Protein AF-A0A6I2R854-F1 (afdb_monomer_lite)

Radius of gyration: 33.09 Å; chains: 1; bounding box: 77×106×65 Å

Foldseek 3Di:
DDDDDDFDWDDDPNDIDSHLVSVCVVLVFDSVQSVVVVVVVDDPVRSCVVGVPPPDDPPDDDDDPDDQQDWDDEPNDIASHLQRVCVVVQHDSVQLVVQCVVVVDDSHVSSVVRVVVDDHDDDDPPPPCADWDAAPNDIDSHLVRLCVVLVHDPVQLVVCCVVVVDDSNVSSVVRSVVPDDADDDDDPVLPFDKDFDPDQQPWLVLVNVLVVVCVVVVWDWTWIARPPPRFIWICTLVFKIWGQDPSNQWIKIKGWADLQQDDDPVVQVVVCVVDVQKHWDQDPSVNTIMIMGIDHFHSPPTDNVVVVVSVVVSVVVVLVVCCVGPVPVNVPSDPPPDPPDPPPDDDDDDDDDDDDDDDDDDDDDDD

pLDDT: mean 75.8, std 19.7, range [25.95, 96.06]

Sequence (367 aa):
MAMEAQGYQVEYEGRMYSSLREFAEELNLNYPKVTAYFRKGKSLEEIIEKCQFSTASKTPGPPREGPKRKFVEFNGVQYSSIYAAAEALGISPARVYSVRESQQCSAEAAIEYVLENSTPAGGSDTPSAAKPCVIEGISYPSREAALAAFRLKRITVYSRMKRENIPFEEAVLRGRDSALYRKPAASKLPRLVLIPMEEELKKPEVLADLYRSLSYYNRRVEILMDELSGTPVLFVDGLSYICYNEDARGIEMSTAFDEKAKMSPAAINLFNENNIAVKLFFSRTRGRLMLTAFQSAKSDNQRIEPLLNAWFCYSTIRDERMRKFNPEQVLSVPEKKLPGLPVQGDSAGSKIQVLPAASITEKTEGV

Organism: Flavonifractor plautii (NCBI:txid292800)

Structure (mmCIF, N/CA/C/O backbone):
data_AF-A0A6I2R854-F1
#
_entry.id   AF-A0A6I2R854-F1
#
loop_
_atom_site.group_PDB
_atom_site.id
_atom_site.type_symbol
_atom_site.label_atom_id
_atom_site.label_alt_id
_atom_site.label_comp_id
_atom_site.label_asym_id
_atom_site.label_entity_id
_atom_site.label_seq_id
_atom_site.pdbx_PDB_ins_code
_atom_site.Cartn_x
_atom_site.Cartn_y
_atom_site.Cartn_z
_atom_site.occupancy
_atom_site.B_iso_or_equiv
_atom_site.auth_seq_id
_atom_site.auth_comp_id
_atom_site.auth_asym_id
_atom_site.auth_atom_id
_atom_site.pdbx_PDB_model_num
ATOM 1 N N . MET A 1 1 ? 39.044 -29.257 -18.658 1.00 32.03 1 MET A N 1
ATOM 2 C CA . MET A 1 1 ? 38.079 -30.357 -18.462 1.00 32.03 1 MET A CA 1
ATOM 3 C C . MET A 1 1 ? 36.821 -29.768 -17.854 1.00 32.03 1 MET A C 1
ATOM 5 O O . MET A 1 1 ? 36.916 -29.137 -16.810 1.00 32.03 1 MET A O 1
ATOM 9 N N . ALA A 1 2 ? 35.692 -29.873 -18.550 1.00 34.59 2 ALA A N 1
ATOM 10 C CA . ALA A 1 2 ? 34.395 -29.444 -18.043 1.00 34.59 2 ALA A CA 1
ATOM 11 C C . ALA A 1 2 ? 33.865 -30.534 -17.102 1.00 34.59 2 ALA A C 1
ATOM 13 O O . ALA A 1 2 ? 33.727 -31.675 -17.529 1.00 34.59 2 ALA A O 1
ATOM 14 N N . MET A 1 3 ? 33.637 -30.208 -15.828 1.00 33.78 3 MET A N 1
ATOM 15 C CA . MET A 1 3 ? 32.954 -31.115 -14.905 1.00 33.78 3 MET A CA 1
ATOM 16 C C . MET A 1 3 ? 31.447 -30.913 -15.044 1.00 33.78 3 MET A C 1
ATOM 18 O O . MET A 1 3 ? 30.939 -29.804 -14.863 1.00 33.78 3 MET A O 1
ATOM 22 N N . GLU A 1 4 ? 30.775 -31.995 -15.422 1.00 33.31 4 GLU A N 1
ATOM 23 C CA . GLU A 1 4 ? 29.331 -32.122 -15.575 1.00 33.31 4 GLU A CA 1
ATOM 24 C C . GLU A 1 4 ? 28.581 -31.811 -14.273 1.00 33.31 4 GLU A C 1
ATOM 26 O O . GLU A 1 4 ? 29.086 -31.971 -13.161 1.00 33.31 4 GLU A O 1
ATOM 31 N N . ALA A 1 5 ? 27.340 -31.354 -14.431 1.00 36.66 5 ALA A N 1
ATOM 32 C CA . ALA A 1 5 ? 26.412 -31.065 -13.352 1.00 36.66 5 ALA A CA 1
ATOM 33 C C . ALA A 1 5 ? 25.927 -32.362 -12.680 1.00 36.66 5 ALA A C 1
ATOM 35 O O . ALA A 1 5 ? 24.823 -32.831 -12.940 1.00 36.66 5 ALA A O 1
ATOM 36 N N . GLN A 1 6 ? 26.742 -32.947 -11.803 1.00 47.31 6 GLN A N 1
ATOM 37 C CA . GLN A 1 6 ? 26.277 -33.982 -10.883 1.00 47.31 6 GLN A CA 1
ATOM 38 C C . GLN A 1 6 ? 25.414 -33.345 -9.787 1.00 47.31 6 GLN A C 1
ATOM 40 O O . GLN A 1 6 ? 25.853 -32.456 -9.055 1.00 47.31 6 GLN A O 1
ATOM 45 N N . GLY A 1 7 ? 24.156 -33.784 -9.703 1.00 58.75 7 GLY A N 1
ATOM 46 C CA . GLY A 1 7 ? 23.269 -33.471 -8.589 1.00 58.75 7 GLY A CA 1
ATOM 47 C C . GLY A 1 7 ? 23.851 -34.046 -7.301 1.00 58.75 7 GLY A C 1
ATOM 48 O O . GLY A 1 7 ? 24.034 -35.253 -7.183 1.00 58.75 7 GLY A O 1
ATOM 49 N N . TYR A 1 8 ? 24.194 -33.178 -6.354 1.00 70.50 8 TYR A N 1
ATOM 50 C CA . TYR A 1 8 ? 24.717 -33.584 -5.052 1.00 70.50 8 TYR A CA 1
ATOM 51 C C . TYR A 1 8 ? 23.584 -34.151 -4.193 1.00 70.50 8 TYR A C 1
ATOM 53 O O . TYR A 1 8 ? 22.740 -33.378 -3.738 1.00 70.50 8 TYR A O 1
ATOM 61 N N . GLN A 1 9 ? 23.573 -35.466 -3.969 1.00 83.19 9 GLN A N 1
ATOM 62 C CA . GLN A 1 9 ? 22.716 -36.084 -2.956 1.00 83.19 9 GLN A CA 1
ATOM 63 C C . GLN A 1 9 ? 23.252 -35.760 -1.559 1.00 83.19 9 GLN A C 1
ATOM 65 O O . GLN A 1 9 ? 24.467 -35.766 -1.349 1.00 83.19 9 GLN A O 1
ATOM 70 N N . VAL A 1 10 ? 22.360 -35.454 -0.619 1.00 83.19 10 VAL A N 1
ATOM 71 C CA . VAL A 1 10 ? 22.723 -35.102 0.762 1.00 83.19 10 VAL A CA 1
ATOM 72 C C . VAL A 1 10 ? 21.779 -35.773 1.752 1.00 83.19 10 VAL A C 1
ATOM 74 O O . VAL A 1 10 ? 20.589 -35.886 1.478 1.00 83.19 10 VAL A O 1
ATOM 77 N N . GLU A 1 11 ? 22.296 -36.212 2.897 1.00 87.81 11 GLU A N 1
ATOM 78 C CA . GLU A 1 11 ? 21.501 -36.781 3.991 1.00 87.81 11 GLU A CA 1
ATOM 79 C C . GLU A 1 11 ? 21.441 -35.790 5.151 1.00 87.81 11 GLU A C 1
ATOM 81 O O . GLU A 1 11 ? 22.482 -35.317 5.604 1.00 87.81 11 GLU A O 1
ATOM 86 N N . TYR A 1 12 ? 20.243 -35.477 5.641 1.00 84.75 12 TYR A N 1
ATOM 87 C CA . TYR A 1 12 ? 20.061 -34.629 6.818 1.00 84.75 12 TYR A CA 1
ATOM 88 C C . TYR A 1 12 ? 18.888 -35.136 7.663 1.00 84.75 12 TYR A C 1
ATOM 90 O O . TYR A 1 12 ? 17.816 -35.416 7.129 1.00 84.75 12 TYR A O 1
ATOM 98 N N . GLU A 1 13 ? 19.113 -35.293 8.973 1.00 82.12 13 GLU A N 1
ATOM 99 C CA . GLU A 1 13 ? 18.150 -35.853 9.943 1.00 82.12 13 GLU A CA 1
ATOM 100 C C . GLU A 1 13 ? 17.542 -37.209 9.521 1.00 82.12 13 GLU A C 1
ATOM 102 O O . GLU A 1 13 ? 16.352 -37.468 9.695 1.00 82.12 13 GLU A O 1
ATOM 107 N N . GLY A 1 14 ? 18.361 -38.088 8.932 1.00 80.44 14 GLY A N 1
ATOM 108 C CA . GLY A 1 14 ? 17.930 -39.415 8.473 1.00 80.44 14 GLY A CA 1
ATOM 109 C C . GLY A 1 14 ? 17.037 -39.395 7.227 1.00 80.44 14 GLY A C 1
ATOM 110 O O . GLY A 1 14 ? 16.456 -40.420 6.868 1.00 80.44 14 GLY A O 1
ATOM 111 N N . ARG A 1 15 ? 16.905 -38.241 6.558 1.00 84.81 15 ARG A N 1
ATOM 112 C CA . ARG A 1 15 ? 16.259 -38.110 5.248 1.00 84.81 15 ARG A CA 1
ATOM 113 C C . ARG A 1 15 ? 17.300 -37.892 4.159 1.00 84.81 15 ARG A C 1
ATOM 115 O O . ARG A 1 15 ? 18.164 -37.025 4.273 1.00 84.81 15 ARG A O 1
ATOM 122 N N . MET A 1 16 ? 17.165 -38.654 3.078 1.00 88.50 16 MET A N 1
ATOM 123 C CA . MET A 1 16 ? 17.972 -38.513 1.869 1.00 88.50 16 MET A CA 1
ATOM 124 C C . MET A 1 16 ? 17.312 -37.526 0.908 1.00 88.50 16 MET A C 1
ATOM 126 O O . MET A 1 16 ? 16.176 -37.737 0.492 1.00 88.50 16 MET A O 1
ATOM 130 N N . TYR A 1 17 ? 18.046 -36.491 0.512 1.00 87.81 17 TYR A N 1
ATOM 131 C CA . TYR A 1 17 ? 17.655 -35.534 -0.517 1.00 87.81 17 TYR A CA 1
ATOM 132 C C . TYR A 1 17 ? 18.399 -35.859 -1.811 1.00 87.81 17 TYR A C 1
ATOM 134 O O . TYR A 1 17 ? 19.626 -35.994 -1.834 1.00 87.81 17 TYR A O 1
ATOM 142 N N . SER A 1 18 ? 17.658 -35.952 -2.911 1.00 84.06 18 SER A N 1
ATOM 143 C CA . SER A 1 18 ? 18.177 -36.255 -4.247 1.00 84.06 18 SER A CA 1
ATOM 144 C C . SER A 1 18 ? 19.056 -35.134 -4.812 1.00 84.06 18 SER A C 1
ATOM 146 O O . SER A 1 18 ? 19.859 -35.367 -5.718 1.00 84.06 18 SER A O 1
ATOM 148 N N . SER A 1 19 ? 18.926 -33.913 -4.281 1.00 88.12 19 SER A N 1
ATOM 149 C CA . SER A 1 19 ? 19.760 -32.771 -4.648 1.00 88.12 19 SER A CA 1
ATOM 150 C C . SER A 1 19 ? 19.854 -31.722 -3.533 1.00 88.12 19 SER A C 1
ATOM 152 O O . SER A 1 19 ? 18.935 -31.553 -2.734 1.00 88.12 19 SER A O 1
ATOM 154 N N . LEU A 1 20 ? 20.907 -30.897 -3.562 1.00 86.19 20 LEU A N 1
ATOM 155 C CA . LEU A 1 20 ? 20.988 -29.665 -2.755 1.00 86.19 20 LEU A CA 1
ATOM 156 C C . LEU A 1 20 ? 19.821 -28.699 -2.988 1.00 86.19 20 LEU A C 1
ATOM 158 O O . LEU A 1 20 ? 19.557 -27.843 -2.145 1.00 86.19 20 LEU A O 1
ATOM 162 N N . ARG A 1 21 ? 19.169 -28.785 -4.152 1.00 84.75 21 ARG A N 1
ATOM 163 C CA . ARG A 1 21 ? 18.008 -27.958 -4.469 1.00 84.75 21 ARG A CA 1
ATOM 164 C C . ARG A 1 21 ? 16.787 -28.421 -3.689 1.00 84.75 21 ARG A C 1
ATOM 166 O O . ARG A 1 21 ? 16.159 -27.589 -3.053 1.00 84.75 21 ARG A O 1
ATOM 173 N N . GLU A 1 22 ? 16.523 -29.722 -3.690 1.00 86.44 22 GLU A N 1
ATOM 174 C CA . GLU A 1 22 ? 15.455 -30.332 -2.892 1.00 86.44 22 GLU A CA 1
ATOM 175 C C . GLU A 1 22 ? 15.673 -30.068 -1.397 1.00 86.44 22 GLU A C 1
ATOM 177 O O . GLU A 1 22 ? 14.773 -29.589 -0.718 1.00 86.44 22 GLU A O 1
ATOM 182 N N . PHE A 1 23 ? 16.906 -30.246 -0.913 1.00 87.75 23 PHE A N 1
ATOM 183 C CA . PHE A 1 23 ? 17.296 -29.901 0.457 1.00 87.75 23 PHE A CA 1
ATOM 184 C C . PHE A 1 23 ? 17.028 -28.424 0.804 1.00 87.75 23 PHE A C 1
ATOM 186 O O . PHE A 1 23 ? 16.521 -28.111 1.880 1.00 87.75 23 PHE A O 1
ATOM 193 N N . ALA A 1 24 ? 17.355 -27.494 -0.103 1.00 84.75 24 ALA A N 1
ATOM 194 C CA . ALA A 1 24 ? 17.118 -26.070 0.118 1.00 84.75 24 ALA A CA 1
ATOM 195 C C . ALA A 1 24 ? 15.629 -25.693 0.052 1.00 84.75 24 ALA A C 1
ATOM 197 O O . ALA A 1 24 ? 15.211 -24.797 0.778 1.00 84.75 24 ALA A O 1
ATOM 198 N N . GLU A 1 25 ? 14.845 -26.338 -0.813 1.00 81.50 25 GLU A N 1
ATOM 199 C CA . GLU A 1 25 ? 13.407 -26.089 -0.956 1.00 81.50 25 GLU A CA 1
ATOM 200 C C . GLU A 1 25 ? 12.629 -26.614 0.264 1.00 81.50 25 GLU A C 1
ATOM 202 O O . GLU A 1 25 ? 11.846 -25.855 0.834 1.00 81.50 25 GLU A O 1
ATOM 207 N N . GLU A 1 26 ? 12.916 -27.834 0.734 1.00 84.75 26 GLU A N 1
ATOM 208 C CA . GLU A 1 26 ? 12.253 -28.439 1.904 1.00 84.75 26 GLU A CA 1
ATOM 209 C C . GLU A 1 26 ? 12.510 -27.636 3.192 1.00 84.75 26 GLU A C 1
ATOM 211 O O . GLU A 1 26 ? 11.597 -27.376 3.975 1.00 84.75 26 GLU A O 1
ATOM 216 N N . LEU A 1 27 ? 13.751 -27.179 3.396 1.00 81.06 27 LEU A N 1
ATOM 217 C CA . LEU A 1 27 ? 14.143 -26.397 4.576 1.00 81.06 27 LEU A CA 1
ATOM 218 C C . LEU A 1 27 ? 13.949 -24.879 4.397 1.00 81.06 27 LEU A C 1
ATOM 220 O O . LEU A 1 27 ? 14.345 -24.096 5.264 1.00 81.06 27 LEU A O 1
ATOM 224 N N . ASN A 1 28 ? 13.353 -24.449 3.279 1.00 78.25 28 ASN A N 1
ATOM 225 C CA . ASN A 1 28 ? 13.093 -23.048 2.929 1.00 78.25 28 ASN A CA 1
ATOM 226 C C . ASN A 1 28 ? 14.341 -22.136 3.021 1.00 78.25 28 ASN A C 1
ATOM 228 O O . ASN A 1 28 ? 14.311 -21.019 3.547 1.00 78.25 28 ASN A O 1
ATOM 232 N N . LEU A 1 29 ? 15.470 -22.626 2.509 1.00 82.50 29 LEU A N 1
ATOM 233 C CA . LEU A 1 29 ? 16.776 -21.971 2.522 1.00 82.50 29 LEU A CA 1
ATOM 234 C C . LEU A 1 29 ? 17.085 -21.286 1.181 1.00 82.50 29 LEU A C 1
ATOM 236 O O . LEU A 1 29 ? 16.625 -21.670 0.107 1.00 82.50 29 LEU A O 1
ATOM 240 N N . ASN A 1 30 ? 17.964 -20.281 1.204 1.00 81.88 30 ASN A N 1
ATOM 241 C CA . ASN A 1 30 ? 18.441 -19.624 -0.016 1.00 81.88 30 ASN A CA 1
ATOM 242 C C . ASN A 1 30 ? 19.382 -20.550 -0.822 1.00 81.88 30 ASN A C 1
ATOM 244 O O . ASN A 1 30 ? 20.579 -20.624 -0.534 1.00 81.88 30 ASN A O 1
ATOM 248 N N . TYR A 1 31 ? 18.857 -21.211 -1.860 1.00 83.81 31 TYR A N 1
ATOM 249 C CA . TYR A 1 31 ? 19.590 -22.184 -2.690 1.00 83.81 31 TYR A CA 1
ATOM 250 C C . TYR A 1 31 ? 20.967 -21.702 -3.216 1.00 83.81 31 TYR A C 1
ATOM 252 O O . TYR A 1 31 ? 21.950 -22.444 -3.090 1.00 83.81 31 TYR A O 1
ATOM 260 N N . PRO A 1 32 ? 21.123 -20.463 -3.739 1.00 83.19 32 PRO A N 1
ATOM 261 C CA . PRO A 1 32 ? 22.439 -19.933 -4.106 1.00 83.19 32 PRO A CA 1
ATOM 262 C C . PRO A 1 32 ? 23.464 -19.919 -2.961 1.00 83.19 32 PRO A C 1
ATOM 264 O O . PRO A 1 32 ? 24.631 -20.256 -3.182 1.00 83.19 32 PRO A O 1
ATOM 267 N N . LYS A 1 33 ? 23.056 -19.547 -1.738 1.00 83.00 33 LYS A N 1
ATOM 268 C CA . LYS A 1 33 ? 23.943 -19.570 -0.562 1.00 83.00 33 LYS A CA 1
ATOM 269 C C . LYS A 1 33 ? 24.260 -20.997 -0.122 1.00 83.00 33 LYS A C 1
ATOM 271 O O . LYS A 1 33 ? 25.430 -21.277 0.131 1.00 83.00 33 LYS A O 1
ATOM 276 N N . VAL A 1 34 ? 23.262 -21.883 -0.095 1.00 85.62 34 VAL A N 1
ATOM 277 C CA . VAL A 1 34 ? 23.435 -23.315 0.212 1.00 85.62 34 VAL A CA 1
ATOM 278 C C . VAL A 1 34 ? 24.511 -23.916 -0.692 1.00 85.62 34 VAL A C 1
ATOM 280 O O . VAL A 1 34 ? 25.510 -24.438 -0.205 1.00 85.62 34 VAL A O 1
ATOM 283 N N . THR A 1 35 ? 24.392 -23.713 -2.006 1.00 87.19 35 THR A N 1
ATOM 284 C CA . THR A 1 35 ? 25.371 -24.202 -2.991 1.00 87.19 35 THR A CA 1
ATOM 285 C C . THR A 1 35 ? 26.771 -23.625 -2.750 1.00 87.19 35 THR A C 1
ATOM 287 O O . THR A 1 35 ? 27.773 -24.331 -2.857 1.00 87.19 35 THR A O 1
ATOM 290 N N . ALA A 1 36 ? 26.870 -22.332 -2.423 1.00 84.50 36 ALA A N 1
ATOM 291 C CA . ALA A 1 36 ? 28.150 -21.667 -2.198 1.00 84.50 36 ALA A CA 1
ATOM 292 C C . ALA A 1 36 ? 28.865 -22.148 -0.925 1.00 84.50 36 ALA A C 1
ATOM 294 O O . ALA A 1 36 ? 30.088 -22.271 -0.936 1.00 84.50 36 ALA A O 1
ATOM 295 N N . TYR A 1 37 ? 28.133 -22.397 0.164 1.00 86.06 37 TYR A N 1
ATOM 296 C CA . TYR A 1 37 ? 28.709 -22.928 1.401 1.00 86.06 37 TYR A CA 1
ATOM 297 C C . TYR A 1 37 ? 29.020 -24.420 1.294 1.00 86.06 37 TYR A C 1
ATOM 299 O O . TYR A 1 37 ? 30.087 -24.837 1.737 1.00 86.06 37 TYR A O 1
ATOM 307 N N . PHE A 1 38 ? 28.170 -25.190 0.616 1.00 87.38 38 PHE A N 1
ATOM 308 C CA . PHE A 1 38 ? 28.429 -26.599 0.337 1.00 87.38 38 PHE A CA 1
ATOM 309 C C . PHE A 1 38 ? 29.714 -26.788 -0.482 1.00 87.38 38 PHE A C 1
ATOM 311 O O . PHE A 1 38 ? 30.593 -27.552 -0.100 1.00 87.38 38 PHE A O 1
ATOM 318 N N . ARG A 1 39 ? 29.919 -25.981 -1.536 1.00 85.44 39 ARG A N 1
ATOM 319 C CA . ARG A 1 39 ? 31.179 -25.963 -2.313 1.00 85.44 39 ARG A CA 1
ATOM 320 C C . ARG A 1 39 ? 32.414 -25.559 -1.501 1.00 85.44 39 ARG A C 1
ATOM 322 O O . ARG A 1 39 ? 33.530 -25.814 -1.936 1.00 85.44 39 ARG A O 1
ATOM 329 N N . LYS A 1 40 ? 32.229 -24.908 -0.352 1.00 86.38 40 LYS A N 1
ATOM 330 C CA . LYS A 1 40 ? 33.303 -24.556 0.591 1.00 86.38 40 LYS A CA 1
ATOM 331 C C . LYS A 1 40 ? 33.533 -25.636 1.655 1.00 86.38 40 LYS A C 1
ATOM 333 O O . LYS A 1 40 ? 34.272 -25.379 2.599 1.00 86.38 40 LYS A O 1
ATOM 338 N N . GLY A 1 41 ? 32.895 -26.802 1.524 1.00 85.12 41 GLY A N 1
ATOM 339 C CA . GLY A 1 41 ? 33.043 -27.927 2.446 1.00 85.12 41 GLY A CA 1
ATOM 340 C C . GLY A 1 41 ? 32.395 -27.701 3.811 1.00 85.12 41 GLY A C 1
ATOM 341 O O . GLY A 1 41 ? 32.859 -28.257 4.799 1.00 85.12 41 GLY A O 1
ATOM 342 N N . LYS A 1 42 ? 31.372 -26.841 3.895 1.00 88.38 42 LYS A N 1
ATOM 343 C CA . LYS A 1 42 ? 30.621 -26.622 5.138 1.00 88.38 42 LYS A CA 1
ATOM 344 C C . LYS A 1 42 ? 29.651 -27.767 5.411 1.00 88.38 42 LYS A C 1
ATOM 346 O O . LYS A 1 42 ? 29.092 -28.313 4.461 1.00 88.38 42 LYS A O 1
ATOM 351 N N . SER A 1 43 ? 29.451 -28.100 6.690 1.00 88.44 43 SER A N 1
ATOM 352 C CA . SER A 1 43 ? 28.469 -29.120 7.082 1.00 88.44 43 SER A CA 1
ATOM 353 C C . SER A 1 43 ? 27.043 -28.637 6.806 1.00 88.44 43 SER A C 1
ATOM 355 O O . SER A 1 43 ? 26.801 -27.431 6.678 1.00 88.44 43 SER A O 1
ATOM 357 N N . LEU A 1 44 ? 26.091 -29.565 6.702 1.00 87.81 44 LEU A N 1
ATOM 358 C CA . LEU A 1 44 ? 24.693 -29.219 6.434 1.00 87.81 44 LEU A CA 1
ATOM 359 C C . LEU A 1 44 ? 24.087 -28.418 7.594 1.00 87.81 44 LEU A C 1
ATOM 361 O O . LEU A 1 44 ? 23.374 -27.451 7.346 1.00 87.81 44 LEU A O 1
ATOM 365 N N . GLU A 1 45 ? 24.467 -28.720 8.834 1.00 88.06 45 GLU A N 1
ATOM 366 C CA . GLU A 1 45 ? 24.068 -27.988 10.042 1.00 88.06 45 GLU A CA 1
ATOM 367 C C . GLU A 1 45 ? 24.574 -26.539 9.999 1.00 88.06 45 GLU A C 1
ATOM 369 O O . GLU A 1 45 ? 23.797 -25.602 10.187 1.00 88.06 45 GLU A O 1
ATOM 374 N N . GLU A 1 46 ? 25.858 -26.334 9.666 1.00 83.31 46 GLU A N 1
ATOM 375 C CA . GLU A 1 46 ? 26.430 -24.988 9.505 1.00 83.31 46 GLU A CA 1
ATOM 376 C C . GLU A 1 46 ? 25.761 -24.215 8.354 1.00 83.31 46 GLU A C 1
ATOM 378 O O . GLU A 1 46 ? 25.673 -22.982 8.388 1.00 83.31 46 GLU A O 1
ATOM 383 N N . ILE A 1 47 ? 25.343 -24.913 7.294 1.00 86.81 47 ILE A N 1
ATOM 384 C CA . ILE A 1 47 ? 24.645 -24.314 6.153 1.00 86.81 47 ILE A CA 1
ATOM 385 C C . ILE A 1 47 ? 23.245 -23.869 6.568 1.00 86.81 47 ILE A C 1
ATOM 387 O O . ILE A 1 47 ? 22.858 -22.749 6.226 1.00 86.81 47 ILE A O 1
ATOM 391 N N . ILE A 1 48 ? 22.515 -24.704 7.308 1.00 85.62 48 ILE A N 1
ATOM 392 C CA . ILE A 1 48 ? 21.177 -24.400 7.817 1.00 85.62 48 ILE A CA 1
ATOM 393 C C . ILE A 1 48 ? 21.245 -23.188 8.735 1.00 85.62 48 ILE A C 1
ATOM 395 O O . ILE A 1 48 ? 20.585 -22.199 8.440 1.00 85.62 48 ILE A O 1
ATOM 399 N N . GLU A 1 49 ? 22.123 -23.183 9.739 1.00 82.00 49 GLU A N 1
ATOM 400 C CA . GLU A 1 49 ? 22.285 -22.052 10.665 1.00 82.00 49 GLU A CA 1
ATOM 401 C C . GLU A 1 49 ? 22.514 -20.724 9.914 1.00 82.00 4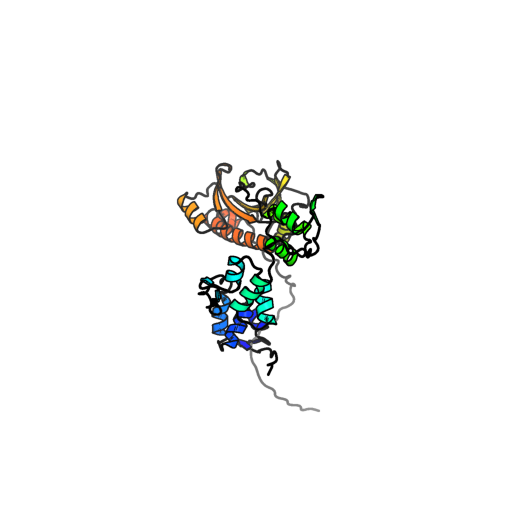9 GLU A C 1
ATOM 403 O O . GLU A 1 49 ? 21.872 -19.703 10.177 1.00 82.00 49 GLU A O 1
ATOM 408 N N . LYS A 1 50 ? 23.392 -20.736 8.902 1.00 78.00 50 LYS A N 1
ATOM 409 C CA . LYS A 1 50 ? 23.754 -19.532 8.133 1.00 78.00 50 LYS A CA 1
ATOM 410 C C . LYS A 1 50 ? 22.706 -19.127 7.095 1.00 78.00 50 LYS A C 1
ATOM 412 O O . LYS A 1 50 ? 22.693 -17.970 6.655 1.00 78.00 50 LYS A O 1
ATOM 417 N N . CYS A 1 51 ? 21.842 -20.049 6.674 1.00 78.88 51 CYS A N 1
ATOM 418 C CA . CYS A 1 51 ? 20.845 -19.813 5.629 1.00 78.88 51 CYS A CA 1
ATOM 419 C C . CYS A 1 51 ? 19.416 -19.628 6.171 1.00 78.88 51 CYS A C 1
ATOM 421 O O . CYS A 1 51 ? 18.642 -18.932 5.514 1.00 78.88 51 CYS A O 1
ATOM 423 N N . GLN A 1 52 ? 19.101 -20.144 7.365 1.00 66.94 52 GLN A N 1
ATOM 424 C CA . GLN A 1 52 ? 17.784 -20.145 8.026 1.00 66.94 52 GLN A CA 1
ATOM 425 C C . GLN A 1 52 ? 17.235 -18.736 8.287 1.00 66.94 52 GLN A C 1
ATOM 427 O O . GLN A 1 52 ? 16.033 -18.506 8.196 1.00 66.94 52 GLN A O 1
ATOM 432 N N . PHE A 1 53 ? 18.113 -17.763 8.547 1.00 51.78 53 PHE A N 1
ATOM 433 C CA . PHE A 1 53 ? 17.727 -16.376 8.857 1.00 51.78 53 PHE A CA 1
ATOM 434 C C . PHE A 1 53 ? 18.045 -15.382 7.732 1.00 51.78 53 PHE A C 1
ATOM 436 O O . PHE A 1 53 ? 18.019 -14.164 7.917 1.00 51.78 53 PHE A O 1
ATOM 443 N N . SER A 1 54 ? 18.341 -15.873 6.525 1.00 50.84 54 SER A N 1
ATOM 444 C CA . SER A 1 54 ? 18.682 -15.023 5.380 1.00 50.84 54 SER A CA 1
ATOM 445 C C . SER A 1 54 ? 17.449 -14.413 4.688 1.00 50.84 54 SER A C 1
ATOM 447 O O . SER A 1 54 ? 17.367 -14.410 3.463 1.00 50.84 54 SER A O 1
ATOM 449 N N . THR A 1 55 ? 16.521 -13.817 5.443 1.00 45.56 55 THR A N 1
ATOM 450 C CA . THR A 1 55 ? 15.636 -12.758 4.916 1.00 45.56 55 THR A CA 1
ATOM 451 C C . THR A 1 55 ? 16.291 -11.371 5.002 1.00 45.56 55 THR A C 1
ATOM 453 O O . THR A 1 55 ? 15.814 -10.422 4.381 1.00 45.56 55 THR A O 1
ATOM 456 N N . ALA A 1 56 ? 17.456 -11.255 5.656 1.00 40.12 56 ALA A N 1
ATOM 457 C CA . ALA A 1 56 ? 18.263 -10.037 5.703 1.00 40.12 56 ALA A CA 1
ATOM 458 C C . ALA A 1 56 ? 19.714 -10.277 5.238 1.00 40.12 56 ALA A C 1
ATOM 460 O O . ALA A 1 56 ? 20.529 -10.886 5.924 1.00 40.12 56 ALA A O 1
ATOM 461 N N . SER A 1 57 ? 20.063 -9.783 4.046 1.00 35.66 57 SER A N 1
ATOM 462 C CA . SER A 1 57 ? 21.399 -9.222 3.752 1.00 35.66 57 SER A CA 1
ATOM 463 C C . SER A 1 57 ? 21.380 -8.426 2.436 1.00 35.66 57 SER A C 1
ATOM 465 O O . SER A 1 57 ? 21.988 -8.793 1.436 1.00 35.66 57 SER A O 1
ATOM 467 N N . LYS A 1 58 ? 20.707 -7.267 2.469 1.00 36.81 58 LYS A N 1
ATOM 468 C CA . LYS A 1 58 ? 21.241 -6.023 1.878 1.00 36.81 58 LYS A CA 1
ATOM 469 C C . LYS A 1 58 ? 22.129 -5.310 2.908 1.00 36.81 58 LYS A C 1
ATOM 471 O O . LYS A 1 58 ? 22.059 -4.097 3.065 1.00 36.81 58 LYS A O 1
ATOM 476 N N . THR A 1 59 ? 22.940 -6.055 3.646 1.00 35.00 59 THR A N 1
ATOM 477 C CA . THR A 1 59 ? 24.054 -5.453 4.371 1.00 35.00 59 THR A CA 1
ATOM 478 C C . THR A 1 59 ? 25.185 -5.377 3.355 1.00 35.00 59 THR A C 1
ATOM 480 O O . THR A 1 59 ? 25.553 -6.423 2.808 1.00 35.00 59 THR A O 1
ATOM 483 N N . PRO A 1 60 ? 25.701 -4.183 3.023 1.00 36.12 60 PRO A N 1
ATOM 484 C CA . PRO A 1 60 ? 26.925 -4.093 2.256 1.00 36.12 60 PRO A CA 1
ATOM 485 C C . PRO A 1 60 ? 27.981 -4.805 3.095 1.00 36.12 60 PRO A C 1
ATOM 487 O O . PRO A 1 60 ? 28.338 -4.340 4.176 1.00 36.12 60 PRO A O 1
ATOM 490 N N . GLY A 1 61 ? 28.451 -5.962 2.633 1.00 40.91 61 GLY A N 1
ATOM 491 C CA . GLY A 1 61 ? 29.759 -6.419 3.076 1.00 40.91 61 GLY A CA 1
ATOM 492 C C . GLY A 1 61 ? 30.782 -5.316 2.778 1.00 40.91 61 GLY A C 1
ATOM 493 O O . GLY A 1 61 ? 30.512 -4.462 1.919 1.00 40.91 61 GLY A O 1
ATOM 494 N N . PRO A 1 62 ? 31.948 -5.315 3.447 1.00 46.53 62 PRO A N 1
ATOM 495 C CA . PRO A 1 62 ? 33.038 -4.440 3.039 1.00 46.53 62 PRO A CA 1
ATOM 496 C C . PRO A 1 62 ? 33.216 -4.579 1.520 1.00 46.53 62 PRO A C 1
ATOM 498 O O . PRO A 1 62 ? 33.082 -5.703 1.009 1.00 46.53 62 PRO A O 1
ATOM 501 N N . PRO A 1 63 ? 33.396 -3.463 0.784 1.00 38.78 63 PRO A N 1
ATOM 502 C CA . PRO A 1 63 ? 33.449 -3.499 -0.665 1.00 38.78 63 PRO A CA 1
ATOM 503 C C . PRO A 1 63 ? 34.415 -4.598 -1.073 1.00 38.78 63 PRO A C 1
ATOM 505 O O . PRO A 1 63 ? 35.557 -4.613 -0.615 1.00 38.78 63 PRO A O 1
ATOM 508 N N . ARG A 1 64 ? 33.955 -5.541 -1.904 1.00 49.53 64 ARG A N 1
ATOM 509 C CA . ARG A 1 64 ? 34.893 -6.410 -2.611 1.00 49.53 64 ARG A CA 1
ATOM 510 C C . ARG A 1 64 ? 35.896 -5.469 -3.254 1.00 49.53 64 ARG A C 1
ATOM 512 O O . ARG A 1 64 ? 35.466 -4.566 -3.975 1.00 49.53 64 ARG A O 1
ATOM 519 N N . GLU A 1 65 ? 37.180 -5.648 -2.958 1.00 44.75 65 GLU A N 1
ATOM 520 C CA . GLU A 1 65 ? 38.240 -4.997 -3.710 1.00 44.75 65 GLU A CA 1
ATOM 521 C C . GLU A 1 65 ? 37.998 -5.369 -5.169 1.00 44.75 65 GLU A C 1
ATOM 523 O O . GLU A 1 65 ? 38.225 -6.500 -5.604 1.00 44.75 65 GLU A O 1
ATOM 528 N N . GLY A 1 66 ? 37.380 -4.441 -5.901 1.00 48.94 66 GLY A N 1
ATOM 529 C CA . GLY A 1 66 ? 37.206 -4.585 -7.329 1.00 48.94 66 GLY A CA 1
ATOM 530 C C . GLY A 1 66 ? 38.586 -4.753 -7.959 1.00 48.94 66 GLY A C 1
ATOM 531 O O . GLY A 1 66 ? 39.592 -4.401 -7.333 1.00 48.94 66 GLY A O 1
ATOM 532 N N . PRO A 1 67 ? 38.665 -5.266 -9.195 1.00 52.59 67 PRO A N 1
ATOM 533 C CA . PRO A 1 67 ? 39.926 -5.259 -9.928 1.00 52.59 67 PRO A CA 1
ATOM 534 C C . PRO A 1 67 ? 40.557 -3.868 -9.788 1.00 52.59 67 PRO A C 1
ATOM 536 O O . PRO A 1 67 ? 39.877 -2.875 -10.067 1.00 52.59 67 PRO A O 1
ATOM 539 N N . LYS A 1 68 ? 41.795 -3.809 -9.258 1.00 53.78 68 LYS A N 1
ATOM 540 C CA . LYS A 1 68 ? 42.540 -2.568 -8.979 1.00 53.78 68 LYS A CA 1
ATOM 541 C C . LYS A 1 68 ? 42.236 -1.561 -10.086 1.00 53.78 68 LYS A C 1
ATOM 543 O O . LYS A 1 68 ? 42.432 -1.887 -11.260 1.00 53.78 68 LYS A O 1
ATOM 548 N N . ARG A 1 69 ? 41.693 -0.388 -9.727 1.00 57.56 69 ARG A N 1
ATOM 549 C CA . ARG A 1 69 ? 41.356 0.660 -10.701 1.00 57.56 69 ARG A CA 1
ATOM 550 C C . ARG A 1 69 ? 42.589 0.889 -11.571 1.00 57.56 69 ARG A C 1
ATOM 552 O O . ARG A 1 69 ? 43.660 1.194 -11.055 1.00 57.56 69 ARG A O 1
ATOM 559 N N . LYS A 1 70 ? 42.454 0.644 -12.874 1.00 71.56 70 LYS A N 1
ATOM 560 C CA . LYS A 1 70 ? 43.543 0.833 -13.830 1.00 71.56 70 LYS A CA 1
ATOM 561 C C . LYS A 1 70 ? 43.596 2.316 -14.158 1.00 71.56 70 LYS A C 1
ATOM 563 O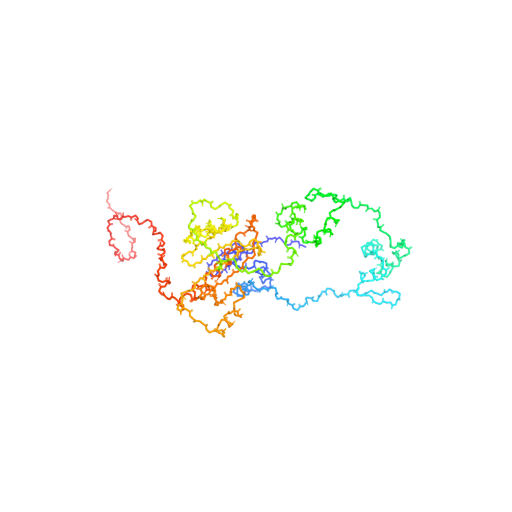 O . LYS A 1 70 ? 42.855 2.776 -15.025 1.00 71.56 70 LYS A O 1
ATOM 568 N N . PHE A 1 71 ? 44.409 3.037 -13.396 1.00 80.81 71 PHE A N 1
ATOM 569 C CA . PHE A 1 71 ? 44.735 4.427 -13.678 1.00 80.81 71 PHE A CA 1
ATOM 570 C C . PHE A 1 71 ? 45.376 4.535 -15.059 1.00 80.81 71 PHE A C 1
ATOM 572 O O . PHE A 1 71 ? 46.058 3.611 -15.510 1.00 80.81 71 PHE A O 1
ATOM 579 N N . VAL A 1 72 ? 45.109 5.648 -15.729 1.00 83.06 72 VAL A N 1
ATOM 580 C CA . VAL A 1 72 ? 45.660 5.959 -17.047 1.00 83.06 72 VAL A CA 1
ATOM 581 C C . VAL A 1 72 ? 46.207 7.364 -16.999 1.00 83.06 72 VAL A C 1
ATOM 583 O O . VAL A 1 72 ? 45.521 8.265 -16.533 1.00 83.06 72 VAL A O 1
ATOM 586 N N . GLU A 1 73 ? 47.432 7.530 -17.463 1.00 84.31 73 GLU A N 1
ATOM 587 C CA . GLU A 1 73 ? 48.051 8.833 -17.648 1.00 84.31 73 GLU A CA 1
ATOM 588 C C . GLU A 1 73 ? 47.929 9.230 -19.119 1.00 84.31 73 GLU A C 1
ATOM 590 O O . GLU A 1 73 ? 48.042 8.375 -19.998 1.00 84.31 73 GLU A O 1
ATOM 595 N N . PHE A 1 74 ? 47.609 10.497 -19.371 1.00 82.00 74 PHE A N 1
ATOM 596 C CA . PHE A 1 74 ? 47.567 11.081 -20.708 1.00 82.00 74 PHE A CA 1
ATOM 597 C C . PHE A 1 74 ? 48.010 12.544 -20.606 1.00 82.00 74 PHE A C 1
ATOM 599 O O . PHE A 1 74 ? 47.450 13.290 -19.798 1.00 82.00 74 PHE A O 1
ATOM 606 N N . ASN A 1 75 ? 49.027 12.950 -21.376 1.00 81.31 75 ASN A N 1
ATOM 607 C CA . ASN A 1 75 ? 49.627 14.295 -21.326 1.00 81.31 75 ASN A CA 1
ATOM 608 C C . ASN A 1 75 ? 50.025 14.757 -19.904 1.00 81.31 75 ASN A C 1
ATOM 610 O O . ASN A 1 75 ? 49.806 15.907 -19.525 1.00 81.31 75 ASN A O 1
ATOM 614 N N . GLY A 1 76 ? 50.577 13.851 -19.089 1.00 75.25 76 GLY A N 1
ATOM 615 C CA . GLY A 1 76 ? 51.002 14.147 -17.713 1.00 75.25 76 GLY A CA 1
ATOM 616 C C . GLY A 1 76 ? 49.860 14.305 -16.697 1.00 75.25 76 GLY A C 1
ATOM 617 O O . GLY A 1 76 ? 50.107 14.663 -15.545 1.00 75.25 76 GLY A O 1
ATOM 618 N N . VAL A 1 77 ? 48.605 14.044 -17.090 1.00 76.94 77 VAL A N 1
ATOM 619 C CA . VAL A 1 77 ? 47.439 14.039 -16.194 1.00 76.94 77 VAL A CA 1
ATOM 620 C C . VAL A 1 77 ? 47.010 12.602 -15.916 1.00 76.94 77 VAL A C 1
ATOM 622 O O . VAL A 1 77 ? 46.736 11.829 -16.834 1.00 76.94 77 VAL A O 1
ATOM 625 N N . GLN A 1 78 ? 46.913 12.237 -14.635 1.00 85.25 78 GLN A N 1
ATOM 626 C CA . GLN A 1 78 ? 46.461 10.912 -14.215 1.00 85.25 78 GLN A CA 1
ATOM 627 C C . GLN A 1 78 ? 44.937 10.870 -14.034 1.00 85.25 78 GLN A C 1
ATOM 629 O O . GLN A 1 78 ? 44.361 11.559 -13.193 1.00 85.25 78 GLN A O 1
ATOM 634 N N . TYR A 1 79 ? 44.285 9.983 -14.777 1.00 83.94 79 TYR A N 1
ATOM 635 C CA . TYR A 1 79 ? 42.853 9.727 -14.729 1.00 83.94 79 TYR A CA 1
ATOM 636 C C . TYR A 1 79 ? 42.546 8.412 -14.011 1.00 83.94 79 TYR A C 1
ATOM 638 O O . TYR A 1 79 ? 43.278 7.423 -14.092 1.00 83.94 79 TYR A O 1
ATOM 646 N N . SER A 1 80 ? 41.399 8.373 -13.330 1.00 83.81 80 SER A N 1
ATOM 647 C CA . SER A 1 80 ? 40.959 7.210 -12.543 1.00 83.81 80 SER A CA 1
ATOM 648 C C . SER A 1 80 ? 40.610 5.973 -13.387 1.00 83.81 80 SER A C 1
ATOM 650 O O . SER A 1 80 ? 40.495 4.872 -12.843 1.00 83.81 80 SER A O 1
ATOM 652 N N . SER A 1 81 ? 40.417 6.148 -14.699 1.00 89.00 81 SER A N 1
ATOM 653 C CA . SER A 1 81 ? 40.209 5.094 -15.698 1.00 89.00 81 SER A CA 1
ATOM 654 C C . SER A 1 81 ? 40.287 5.663 -17.123 1.00 89.00 81 SER A C 1
ATOM 656 O O . SER A 1 81 ? 40.162 6.872 -17.306 1.00 89.00 81 SER A O 1
ATOM 658 N N . ILE A 1 82 ? 40.376 4.788 -18.135 1.00 87.06 82 ILE A N 1
ATOM 659 C CA . ILE A 1 82 ? 40.214 5.156 -19.563 1.00 87.06 82 ILE A CA 1
ATOM 660 C C . ILE A 1 82 ? 38.903 5.902 -19.800 1.00 87.06 82 ILE A C 1
ATOM 662 O O . ILE A 1 82 ? 38.860 6.858 -20.562 1.00 87.06 82 ILE A O 1
ATOM 666 N N . TYR A 1 83 ? 37.834 5.467 -19.131 1.00 87.06 83 TYR A N 1
ATOM 667 C CA . TYR A 1 83 ? 36.524 6.094 -19.253 1.00 87.06 83 TYR A CA 1
ATOM 668 C C . TYR A 1 83 ? 36.553 7.540 -18.739 1.00 87.06 83 TYR A C 1
ATOM 670 O O . TYR A 1 83 ? 36.081 8.442 -19.419 1.00 87.06 83 TYR A O 1
ATOM 678 N N . ALA A 1 84 ? 37.174 7.763 -17.576 1.00 81.62 84 ALA A N 1
ATOM 679 C CA . ALA A 1 84 ? 37.329 9.098 -17.002 1.00 81.62 84 ALA A CA 1
ATOM 680 C C . ALA A 1 84 ? 38.233 10.004 -17.856 1.00 81.62 84 ALA A C 1
ATOM 682 O O . ALA A 1 84 ? 37.943 11.189 -17.985 1.00 81.62 84 ALA A O 1
ATOM 683 N N . ALA A 1 85 ? 39.294 9.453 -18.456 1.00 85.12 85 ALA A N 1
ATOM 684 C CA . ALA A 1 85 ? 40.135 10.184 -19.402 1.00 85.12 85 ALA A CA 1
ATOM 685 C C . ALA A 1 85 ? 39.334 10.607 -20.644 1.00 85.12 85 ALA A C 1
ATOM 687 O O . ALA A 1 85 ? 39.353 11.773 -21.022 1.00 85.12 85 ALA A O 1
ATOM 688 N N . ALA A 1 86 ? 38.564 9.687 -21.231 1.00 84.81 86 ALA A N 1
ATOM 689 C CA . ALA A 1 86 ? 37.747 9.962 -22.408 1.00 84.81 86 ALA A CA 1
ATOM 690 C C . ALA A 1 86 ? 36.660 11.024 -22.148 1.00 84.81 86 ALA A C 1
ATOM 692 O O . ALA A 1 86 ? 36.508 11.940 -22.952 1.00 84.81 86 ALA A O 1
ATOM 693 N N . GLU A 1 87 ? 35.957 10.960 -21.008 1.00 84.50 87 GLU A N 1
ATOM 694 C CA . GLU A 1 87 ? 34.980 11.995 -20.632 1.00 84.50 87 GLU A CA 1
ATOM 695 C C . GLU A 1 87 ? 35.634 13.366 -20.418 1.00 84.50 87 GLU A C 1
ATOM 697 O O . GLU A 1 87 ? 35.116 14.366 -20.911 1.00 84.50 87 GLU A O 1
ATOM 702 N N . ALA A 1 88 ? 36.778 13.423 -19.728 1.00 78.62 88 ALA A N 1
ATOM 703 C CA . ALA A 1 88 ? 37.489 14.677 -19.482 1.00 78.62 88 ALA A CA 1
ATOM 704 C C . ALA A 1 88 ? 38.021 15.324 -20.773 1.00 78.62 88 ALA A C 1
ATOM 706 O O . ALA A 1 88 ? 38.095 16.547 -20.860 1.00 78.62 88 ALA A O 1
ATOM 707 N N . LEU A 1 89 ? 38.370 14.506 -21.768 1.00 81.19 89 LEU A N 1
ATOM 708 C CA . LEU A 1 89 ? 38.876 14.936 -23.073 1.00 81.19 89 LEU A CA 1
ATOM 709 C C . LEU A 1 89 ? 37.759 15.130 -24.116 1.00 81.19 89 LEU A C 1
ATOM 711 O O . LEU A 1 89 ? 38.044 15.464 -25.262 1.00 81.19 89 LEU A O 1
ATOM 715 N N . GLY A 1 90 ? 36.488 14.934 -23.740 1.00 77.75 90 GLY A N 1
ATOM 716 C CA . GLY A 1 90 ? 35.334 15.170 -24.614 1.00 77.75 90 GLY A CA 1
ATOM 717 C C . GLY A 1 90 ? 35.181 14.170 -25.767 1.00 77.75 90 GLY A C 1
ATOM 718 O O . GLY A 1 90 ? 34.505 14.471 -26.750 1.00 77.75 90 GLY A O 1
ATOM 719 N N . ILE A 1 91 ? 35.784 12.985 -25.658 1.00 81.75 91 ILE A N 1
ATOM 720 C CA . ILE A 1 91 ? 35.766 11.933 -26.685 1.00 81.75 91 ILE A CA 1
ATOM 721 C C . ILE A 1 91 ? 34.941 10.724 -26.227 1.00 81.75 91 ILE A C 1
ATOM 723 O O . ILE A 1 91 ? 34.786 10.460 -25.038 1.00 81.75 91 ILE A O 1
ATOM 727 N N . SER A 1 92 ? 34.399 9.951 -27.173 1.00 83.38 92 SER A N 1
ATOM 728 C CA . SER A 1 92 ? 33.543 8.796 -26.857 1.00 83.38 92 SER A CA 1
ATOM 729 C C . SER A 1 92 ? 34.321 7.676 -26.143 1.00 83.38 92 SER A C 1
A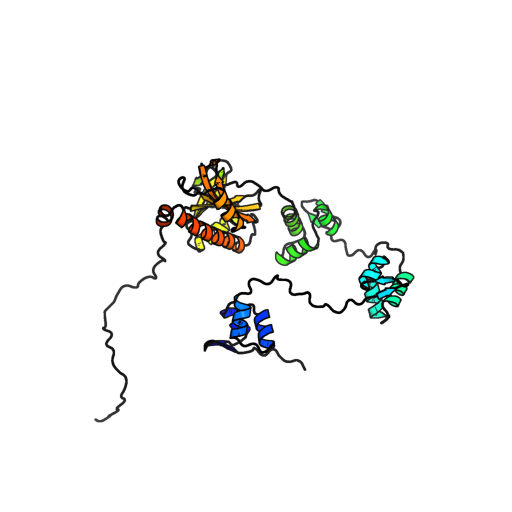TOM 731 O O . SER A 1 92 ? 35.175 7.043 -26.775 1.00 83.38 92 SER A O 1
ATOM 733 N N . PRO A 1 93 ? 33.981 7.317 -24.883 1.00 86.25 93 PRO A N 1
ATOM 734 C CA . PRO A 1 93 ? 34.672 6.242 -24.171 1.00 86.25 93 PRO A CA 1
ATOM 735 C C . PRO A 1 93 ? 34.567 4.894 -24.891 1.00 86.25 93 PRO A C 1
ATOM 737 O O . PRO A 1 93 ? 35.525 4.125 -24.927 1.00 86.25 93 PRO A O 1
ATOM 740 N N . ALA A 1 94 ? 33.418 4.617 -25.516 1.00 84.62 94 ALA A N 1
ATOM 741 C CA . ALA A 1 94 ? 33.195 3.382 -26.264 1.00 84.62 94 ALA A CA 1
ATOM 742 C C . ALA A 1 94 ? 34.130 3.272 -27.479 1.00 84.62 94 ALA A C 1
ATOM 744 O O . ALA A 1 94 ? 34.635 2.189 -27.778 1.00 84.62 94 ALA A O 1
ATOM 745 N N . ARG A 1 95 ? 34.403 4.399 -28.152 1.00 83.44 95 ARG A N 1
ATOM 746 C CA . ARG A 1 95 ? 35.325 4.442 -29.290 1.00 83.44 95 ARG A CA 1
ATOM 747 C C . ARG A 1 95 ? 36.762 4.191 -28.845 1.00 83.44 95 ARG A C 1
ATOM 749 O O . ARG A 1 95 ? 37.439 3.392 -29.481 1.00 83.44 95 ARG A O 1
ATOM 756 N N . VAL A 1 96 ? 37.185 4.788 -27.730 1.00 88.62 96 VAL A N 1
ATOM 757 C CA . VAL A 1 96 ? 38.523 4.570 -27.154 1.00 88.62 96 VAL A CA 1
ATOM 758 C C . VAL A 1 96 ? 38.734 3.096 -26.785 1.00 88.62 96 VAL A C 1
ATOM 760 O O . VAL A 1 96 ? 39.765 2.524 -27.131 1.00 88.62 96 VAL A O 1
ATOM 763 N N . TYR A 1 97 ? 37.751 2.436 -26.157 1.00 87.25 97 TYR A N 1
ATOM 764 C CA . TYR A 1 97 ? 37.837 0.995 -25.874 1.00 87.25 97 TYR A CA 1
ATOM 765 C C . TYR A 1 97 ? 37.921 0.145 -27.150 1.00 87.25 97 TYR A C 1
ATOM 767 O O . TYR A 1 97 ? 38.753 -0.756 -27.218 1.00 87.25 97 TYR A O 1
ATOM 775 N N . SER A 1 98 ? 37.107 0.452 -28.164 1.00 84.56 98 SER A N 1
ATOM 776 C CA . SER A 1 98 ? 37.102 -0.269 -29.443 1.00 84.56 98 SER A CA 1
ATOM 777 C C . SER A 1 98 ? 38.426 -0.134 -30.201 1.00 84.56 98 SER A C 1
ATOM 779 O O . SER A 1 98 ? 38.939 -1.127 -30.715 1.00 84.56 98 SER A O 1
ATOM 781 N N . VAL A 1 99 ? 39.009 1.068 -30.244 1.00 89.31 99 VAL A N 1
ATOM 782 C CA . VAL A 1 99 ? 40.328 1.310 -30.851 1.00 89.31 99 VAL A CA 1
ATOM 783 C C . VAL A 1 99 ? 41.402 0.537 -30.095 1.00 89.31 99 VAL A C 1
ATOM 785 O O . VAL A 1 99 ? 42.168 -0.201 -30.706 1.00 89.31 99 VAL A O 1
ATOM 788 N N . ARG A 1 100 ? 41.399 0.620 -28.762 1.00 90.50 100 ARG A N 1
ATOM 789 C CA . ARG A 1 100 ? 42.360 -0.098 -27.924 1.00 90.50 100 ARG A CA 1
ATOM 790 C C . ARG A 1 100 ? 42.317 -1.611 -28.137 1.00 90.50 100 ARG A C 1
ATOM 792 O O . ARG A 1 100 ? 43.360 -2.251 -28.182 1.00 90.50 100 ARG A O 1
ATOM 799 N N . GLU A 1 101 ? 41.121 -2.186 -28.230 1.00 87.12 101 GLU A N 1
ATOM 800 C CA . GLU A 1 101 ? 40.934 -3.628 -28.411 1.00 87.12 101 GLU A CA 1
ATOM 801 C C . GLU A 1 101 ? 41.302 -4.082 -29.829 1.00 87.12 101 GLU A C 1
ATOM 803 O O . GLU A 1 101 ? 42.009 -5.074 -29.989 1.00 87.12 101 GLU A O 1
ATOM 808 N N . SER A 1 102 ? 40.880 -3.333 -30.851 1.00 80.50 102 SER A N 1
ATOM 809 C CA . SER A 1 102 ? 41.139 -3.671 -32.257 1.00 80.50 102 SER A CA 1
ATOM 810 C C . SER A 1 102 ? 42.596 -3.473 -32.679 1.00 80.50 102 SER A C 1
ATOM 812 O O . SER A 1 102 ? 43.116 -4.281 -33.442 1.00 80.50 102 SER A O 1
ATOM 814 N N . GLN A 1 103 ? 43.263 -2.433 -32.174 1.00 87.31 103 GLN A N 1
ATOM 815 C CA . GLN A 1 103 ? 44.663 -2.125 -32.490 1.00 87.31 103 GLN A CA 1
ATOM 816 C C . GLN A 1 103 ? 45.648 -2.677 -31.450 1.00 87.31 103 GLN A C 1
ATOM 818 O O . GLN A 1 103 ? 46.855 -2.526 -31.613 1.00 87.31 103 GLN A O 1
ATOM 823 N N . GLN A 1 104 ? 45.146 -3.294 -30.372 1.00 86.00 104 GLN A N 1
ATOM 824 C CA . GLN A 1 104 ? 45.941 -3.819 -29.253 1.00 86.00 104 GLN A CA 1
ATOM 825 C C . GLN A 1 104 ? 46.970 -2.814 -28.697 1.00 86.00 104 GLN A C 1
ATOM 827 O O . GLN A 1 104 ? 48.071 -3.185 -28.294 1.00 86.00 104 GLN A O 1
ATOM 832 N N . CYS A 1 105 ? 46.613 -1.529 -28.664 1.00 85.94 105 CYS A N 1
ATOM 833 C CA . CYS A 1 105 ? 47.508 -0.448 -28.262 1.00 85.94 105 CYS A CA 1
ATOM 834 C C . CYS A 1 105 ? 47.348 -0.054 -26.779 1.00 85.94 105 CYS A C 1
ATOM 836 O O . CYS A 1 105 ? 46.499 -0.572 -26.036 1.00 85.94 105 CYS A O 1
ATOM 838 N N . SER A 1 106 ? 48.213 0.851 -26.308 1.00 89.69 106 SER A N 1
ATOM 839 C CA . SER A 1 106 ? 48.122 1.395 -24.950 1.00 89.69 106 SER A CA 1
ATOM 840 C C . SER A 1 106 ? 46.866 2.263 -24.789 1.00 89.69 106 SER A C 1
ATOM 842 O O . SER A 1 106 ? 46.244 2.693 -25.759 1.00 89.69 106 SER A O 1
ATOM 844 N N . ALA A 1 107 ? 46.458 2.509 -23.542 1.00 85.62 107 ALA A N 1
ATOM 845 C CA . ALA A 1 107 ? 45.330 3.397 -23.266 1.00 85.62 107 ALA A CA 1
ATOM 846 C C . ALA A 1 107 ? 45.582 4.824 -23.778 1.00 85.62 107 ALA A C 1
ATOM 848 O O . ALA A 1 107 ? 44.672 5.437 -24.319 1.00 85.62 107 ALA A O 1
ATOM 849 N N . GLU A 1 108 ? 46.815 5.304 -23.634 1.00 89.69 108 GLU A N 1
ATOM 850 C CA . GLU A 1 108 ? 47.271 6.607 -24.115 1.00 89.69 108 GLU A CA 1
ATOM 851 C C . GLU A 1 108 ? 47.243 6.687 -25.645 1.00 89.69 108 GLU A C 1
ATOM 853 O O . GLU A 1 108 ? 46.582 7.569 -26.181 1.00 89.69 108 GLU A O 1
ATOM 858 N N . ALA A 1 109 ? 47.813 5.701 -26.348 1.00 87.25 109 ALA A N 1
ATOM 859 C CA . ALA A 1 109 ? 47.804 5.660 -27.813 1.00 87.25 109 ALA A CA 1
ATOM 860 C C . ALA A 1 109 ? 46.382 5.546 -28.390 1.00 87.25 109 ALA A C 1
ATOM 862 O O . ALA A 1 109 ? 46.071 6.131 -29.423 1.00 87.25 109 ALA A O 1
ATOM 863 N N . ALA A 1 110 ? 45.483 4.820 -27.716 1.00 89.94 110 ALA A N 1
ATOM 864 C CA . ALA A 1 110 ? 44.079 4.760 -28.115 1.00 89.94 110 ALA A CA 1
ATOM 865 C C . ALA A 1 110 ? 43.367 6.112 -27.942 1.00 89.94 110 ALA A C 1
ATOM 867 O O . ALA A 1 110 ? 42.529 6.470 -28.766 1.00 89.94 110 ALA A O 1
ATOM 868 N N . ILE A 1 111 ? 43.674 6.848 -26.868 1.00 88.75 111 ILE A N 1
ATOM 869 C CA . ILE A 1 111 ? 43.133 8.190 -26.621 1.00 88.75 111 ILE A CA 1
ATOM 870 C C . ILE A 1 111 ? 43.676 9.178 -27.660 1.00 88.75 111 ILE A C 1
ATOM 872 O O . ILE A 1 111 ? 42.884 9.912 -28.242 1.00 88.75 111 ILE A O 1
ATOM 876 N N . GLU A 1 112 ? 44.982 9.152 -27.932 1.00 89.38 112 GLU A N 1
ATOM 877 C CA . GLU A 1 112 ? 45.647 9.990 -28.937 1.00 89.38 112 GLU A CA 1
ATOM 878 C C . GLU A 1 112 ? 45.072 9.744 -30.333 1.00 89.38 112 GLU A C 1
ATOM 880 O O . GLU A 1 112 ? 44.584 10.672 -30.970 1.00 89.38 112 GLU A O 1
ATOM 885 N N . TYR A 1 113 ? 44.973 8.479 -30.748 1.00 87.06 113 TYR A N 1
ATOM 886 C CA . TYR A 1 113 ? 44.364 8.113 -32.023 1.00 87.06 113 TYR A CA 1
ATOM 887 C C . TYR A 1 113 ? 42.921 8.611 -32.133 1.00 87.06 113 TYR A C 1
ATOM 889 O O . TYR A 1 113 ? 42.511 9.112 -33.181 1.00 87.06 113 TYR A O 1
ATOM 897 N N . VAL A 1 114 ? 42.117 8.468 -31.071 1.00 86.62 114 VAL A N 1
ATOM 898 C CA . VAL A 1 114 ? 40.750 8.995 -31.094 1.00 86.62 114 VAL A CA 1
ATOM 899 C C . VAL A 1 114 ? 40.771 10.518 -31.172 1.00 86.62 114 VAL A C 1
ATOM 901 O O . VAL A 1 114 ? 39.993 11.042 -31.952 1.00 86.62 114 VAL A O 1
ATOM 904 N N . LEU A 1 115 ? 41.640 11.231 -30.457 1.00 84.00 115 LEU A N 1
ATOM 905 C CA . LEU A 1 115 ? 41.739 12.695 -30.533 1.00 84.00 115 LEU A CA 1
ATOM 906 C C . LEU A 1 115 ? 42.142 13.193 -31.926 1.00 84.00 115 LEU A C 1
ATOM 908 O O . LEU A 1 115 ? 41.496 14.097 -32.445 1.00 84.00 115 LEU A O 1
ATOM 912 N N . GLU A 1 116 ? 43.146 12.577 -32.549 1.00 82.56 116 GLU A N 1
ATOM 913 C CA . GLU A 1 116 ? 43.623 12.932 -33.894 1.00 82.56 116 GLU A CA 1
ATOM 914 C C . GLU A 1 116 ? 42.580 12.659 -34.983 1.00 82.56 116 GLU A C 1
ATOM 916 O O . GLU A 1 116 ? 42.521 13.362 -35.990 1.00 82.56 116 GLU A O 1
ATOM 921 N N . ASN A 1 117 ? 41.732 11.648 -34.773 1.00 74.62 117 ASN A N 1
ATOM 922 C CA . ASN A 1 117 ? 40.715 11.220 -35.733 1.00 74.62 117 ASN A CA 1
ATOM 923 C C . ASN A 1 117 ? 39.286 11.630 -35.334 1.00 74.62 117 ASN A C 1
ATOM 925 O O . ASN A 1 117 ? 38.320 11.192 -35.966 1.00 74.62 117 ASN A O 1
ATOM 929 N N . SER A 1 118 ? 39.124 12.452 -34.293 1.00 61.09 118 SER A N 1
ATOM 930 C CA . SER A 1 118 ? 37.827 13.001 -33.892 1.00 61.09 118 SER A CA 1
ATOM 931 C C . SER A 1 118 ? 37.650 14.394 -34.477 1.00 61.09 118 SER A C 1
ATOM 933 O O . SER A 1 118 ? 38.367 15.326 -34.126 1.00 61.09 118 SER A O 1
ATOM 935 N N . THR A 1 119 ? 36.623 14.587 -35.305 1.00 50.03 119 THR A N 1
ATOM 936 C CA . THR A 1 119 ? 36.028 15.921 -35.449 1.00 50.03 119 THR A CA 1
ATOM 937 C C . THR A 1 119 ? 35.458 16.365 -34.092 1.00 50.03 119 THR A C 1
ATOM 939 O O . THR A 1 119 ? 34.984 15.502 -33.343 1.00 50.03 119 THR A O 1
ATOM 942 N N . PRO A 1 120 ? 35.473 17.673 -33.755 1.00 41.72 120 PRO A N 1
ATOM 943 C CA . PRO A 1 120 ? 34.994 18.170 -32.465 1.00 41.72 120 PRO A CA 1
ATOM 944 C C . PRO A 1 120 ? 33.583 17.662 -32.179 1.00 41.72 120 PRO A C 1
ATOM 946 O O . PRO A 1 120 ? 32.768 17.592 -33.097 1.00 41.72 120 PRO A O 1
ATOM 949 N N . ALA A 1 121 ? 33.316 17.308 -30.920 1.00 46.03 121 ALA A N 1
ATOM 950 C CA . ALA A 1 121 ? 32.075 16.709 -30.442 1.00 46.03 121 ALA A CA 1
ATOM 951 C C . ALA A 1 121 ? 30.808 17.382 -31.015 1.00 46.03 121 ALA A C 1
ATOM 953 O O . ALA A 1 121 ? 30.297 18.367 -30.489 1.00 46.03 121 ALA A O 1
ATOM 954 N N . GLY A 1 122 ? 30.293 16.795 -32.091 1.00 36.44 122 GLY A N 1
ATOM 955 C CA . GLY A 1 122 ? 29.006 17.060 -32.713 1.00 36.44 122 GLY A CA 1
ATOM 956 C C . GLY A 1 122 ? 28.363 15.707 -32.985 1.00 36.44 122 GLY A C 1
ATOM 957 O O . GLY A 1 122 ? 29.056 14.762 -33.356 1.00 36.44 122 GLY A O 1
ATOM 958 N N . GLY A 1 123 ? 27.072 15.594 -32.676 1.00 36.94 123 GLY A N 1
ATOM 959 C CA . GLY A 1 123 ? 26.328 14.341 -32.604 1.00 36.94 123 GLY A CA 1
ATOM 960 C C . GLY A 1 123 ? 26.621 13.365 -33.740 1.00 36.94 123 GLY A C 1
ATOM 961 O O . GLY A 1 123 ? 26.700 13.733 -34.906 1.00 36.94 123 GLY A O 1
ATOM 962 N N . SER A 1 124 ? 26.752 12.089 -33.387 1.00 33.44 124 SER A N 1
ATOM 963 C CA . SER A 1 124 ? 26.755 11.023 -34.375 1.00 33.44 124 SER A CA 1
ATOM 964 C C . SER A 1 124 ? 25.407 11.013 -35.107 1.00 33.44 124 SER A C 1
ATOM 966 O O . SER A 1 124 ? 24.426 10.488 -34.574 1.00 33.44 124 SER A O 1
ATOM 968 N N . ASP A 1 125 ? 25.376 11.553 -36.325 1.00 40.28 125 ASP A N 1
ATOM 969 C CA . ASP A 1 125 ? 24.296 11.425 -37.312 1.00 40.28 125 ASP A CA 1
ATOM 970 C C . ASP A 1 125 ? 24.249 10.009 -37.912 1.00 40.28 125 ASP A C 1
ATOM 972 O O . ASP A 1 125 ? 24.227 9.786 -39.120 1.00 40.28 125 ASP A O 1
ATOM 976 N N . THR A 1 126 ? 24.189 9.005 -37.046 1.00 37.06 126 THR A N 1
ATOM 977 C CA . THR A 1 126 ? 23.502 7.764 -37.394 1.00 37.06 126 THR A CA 1
ATOM 978 C C . THR A 1 126 ? 22.253 7.728 -36.533 1.00 37.06 126 THR A C 1
ATOM 980 O O . THR A 1 126 ? 22.372 7.464 -35.330 1.00 37.06 126 THR A O 1
ATOM 983 N N . PRO A 1 127 ? 21.060 8.024 -37.085 1.00 39.25 127 PRO A N 1
ATOM 984 C CA . PRO A 1 127 ? 19.832 7.925 -36.324 1.00 39.25 127 PRO A CA 1
ATOM 985 C C . PRO A 1 127 ? 19.654 6.456 -35.947 1.00 39.25 127 PRO A C 1
ATOM 987 O O . PRO A 1 127 ? 19.248 5.628 -36.759 1.00 39.25 127 PRO A O 1
ATOM 990 N N . SER A 1 128 ? 19.955 6.118 -34.691 1.00 44.09 128 SER A N 1
ATOM 991 C CA . SER A 1 128 ? 19.301 4.988 -34.039 1.00 44.09 128 SER A CA 1
ATOM 992 C C . SER A 1 128 ? 17.819 5.261 -34.214 1.00 44.09 128 SER A C 1
ATOM 994 O O . SER A 1 128 ? 17.338 6.230 -33.626 1.00 44.09 128 SER A O 1
ATOM 996 N N . ALA A 1 129 ? 17.171 4.519 -35.124 1.00 52.72 129 ALA A N 1
ATOM 997 C CA . ALA A 1 129 ? 15.852 4.829 -35.659 1.00 52.72 129 ALA A CA 1
ATOM 998 C C . ALA A 1 129 ? 14.971 5.375 -34.540 1.00 52.72 129 ALA A C 1
ATOM 1000 O O . ALA A 1 129 ? 14.624 4.636 -33.609 1.00 52.72 129 ALA A O 1
ATOM 1001 N N . ALA A 1 130 ? 14.721 6.689 -34.581 1.00 59.19 130 ALA A N 1
ATOM 1002 C CA . ALA A 1 130 ? 13.892 7.346 -33.594 1.00 59.19 130 ALA A CA 1
ATOM 1003 C C . ALA A 1 130 ? 12.607 6.526 -33.540 1.00 59.19 130 ALA A C 1
ATOM 1005 O O . ALA A 1 130 ? 12.020 6.240 -34.579 1.00 59.19 130 ALA A O 1
ATOM 1006 N N . LYS A 1 131 ? 12.260 6.010 -32.360 1.00 77.81 131 LYS A N 1
ATOM 1007 C CA . LYS A 1 131 ? 11.046 5.215 -32.183 1.00 77.81 131 LYS A CA 1
ATOM 1008 C C . LYS A 1 131 ? 9.942 6.202 -31.835 1.00 77.81 131 LYS A C 1
ATOM 1010 O O . LYS A 1 131 ? 9.823 6.504 -30.642 1.00 77.81 131 LYS A O 1
ATOM 1015 N N . PRO A 1 132 ? 9.208 6.765 -32.816 1.00 88.19 132 PRO A N 1
ATOM 1016 C CA . PRO A 1 132 ? 8.092 7.636 -32.507 1.00 88.19 132 PRO A CA 1
ATOM 1017 C C . PRO A 1 132 ? 7.070 6.855 -31.686 1.00 88.19 132 PRO A C 1
ATOM 1019 O O . PRO A 1 132 ? 6.964 5.629 -31.788 1.00 88.19 132 PRO A O 1
ATOM 1022 N N . CYS A 1 133 ? 6.346 7.565 -30.836 1.00 86.69 133 CYS A N 1
ATOM 1023 C CA . CYS A 1 133 ? 5.307 6.971 -30.005 1.00 86.69 133 CYS A CA 1
ATOM 1024 C C . CYS A 1 133 ? 4.178 7.970 -29.784 1.00 86.69 133 CYS A C 1
ATOM 1026 O O . CYS A 1 133 ? 4.387 9.181 -29.855 1.00 86.69 133 CYS A O 1
ATOM 1028 N N . VAL A 1 134 ? 2.985 7.446 -29.520 1.00 90.75 134 VAL A N 1
ATOM 1029 C CA . VAL A 1 134 ? 1.796 8.244 -29.218 1.00 90.75 134 VAL A CA 1
ATOM 1030 C C . VAL A 1 134 ? 1.353 7.902 -27.804 1.00 90.75 134 VAL A C 1
ATOM 1032 O O . VAL A 1 134 ? 1.091 6.740 -27.508 1.00 90.75 134 VAL A O 1
ATOM 1035 N N . ILE A 1 135 ? 1.279 8.902 -26.927 1.00 85.06 135 ILE A N 1
ATOM 1036 C CA . ILE A 1 135 ? 0.847 8.734 -25.532 1.00 85.06 135 ILE A CA 1
ATOM 1037 C C . ILE A 1 135 ? -0.319 9.689 -25.295 1.00 85.06 135 ILE A C 1
ATOM 1039 O O . ILE A 1 135 ? -0.164 10.889 -25.497 1.00 85.06 135 ILE A O 1
ATOM 1043 N N . GLU A 1 136 ? -1.488 9.157 -24.919 1.00 84.75 136 GLU A N 1
ATOM 1044 C CA . GLU A 1 136 ? -2.732 9.937 -24.733 1.00 84.75 136 GLU A CA 1
ATOM 1045 C C . GLU A 1 136 ? -3.067 10.849 -25.938 1.00 84.75 136 GLU A C 1
ATOM 1047 O O . GLU A 1 136 ? -3.525 11.975 -25.786 1.00 84.75 136 GLU A O 1
ATOM 1052 N N . GLY A 1 137 ? -2.809 10.373 -27.163 1.00 81.19 137 GLY A N 1
ATOM 1053 C CA . GLY A 1 137 ? -3.071 11.128 -28.397 1.00 81.19 137 GLY A CA 1
ATOM 1054 C C . GLY A 1 137 ? -2.006 12.169 -28.765 1.00 81.19 137 GLY A C 1
ATOM 1055 O O . GLY A 1 137 ? -2.091 12.768 -29.834 1.00 81.19 137 GLY A O 1
ATOM 1056 N N . ILE A 1 138 ? -0.971 12.355 -27.940 1.00 82.38 138 ILE A N 1
ATOM 1057 C CA . ILE A 1 138 ? 0.157 13.248 -28.230 1.00 82.38 138 ILE A CA 1
ATOM 1058 C C . ILE A 1 138 ? 1.264 12.449 -28.922 1.00 82.38 138 ILE A C 1
ATOM 1060 O O . ILE A 1 138 ? 1.758 11.460 -28.379 1.00 82.38 138 ILE A O 1
ATOM 1064 N N . SER A 1 139 ? 1.657 12.884 -30.121 1.00 87.44 139 SER A N 1
ATOM 1065 C CA . SER A 1 139 ? 2.753 12.281 -30.886 1.00 87.44 139 SER A CA 1
ATOM 1066 C C . SER A 1 139 ? 4.104 12.829 -30.433 1.00 87.44 139 SER A C 1
ATOM 1068 O O . SER A 1 139 ? 4.312 14.043 -30.395 1.00 87.44 139 SER A O 1
ATOM 1070 N N . TYR A 1 140 ? 5.034 11.931 -30.118 1.00 86.94 140 TYR A N 1
ATOM 1071 C CA . TYR A 1 140 ? 6.407 12.259 -29.759 1.00 86.94 140 TYR A CA 1
ATOM 1072 C C . TYR A 1 140 ? 7.371 11.750 -30.834 1.00 86.94 140 TYR A C 1
ATOM 1074 O O . TYR A 1 140 ? 7.253 10.597 -31.263 1.00 86.94 140 TYR A O 1
ATOM 1082 N N . PRO A 1 141 ? 8.382 12.553 -31.219 1.00 74.38 141 PRO A N 1
ATOM 1083 C CA . PRO A 1 141 ? 9.341 12.172 -32.257 1.00 74.38 141 PRO A CA 1
ATOM 1084 C C . PRO A 1 141 ? 10.223 10.985 -31.841 1.00 74.38 141 PRO A C 1
ATOM 1086 O O . PRO A 1 141 ? 10.768 10.287 -32.690 1.00 74.38 141 PRO A O 1
ATOM 1089 N N . SER A 1 142 ? 10.357 10.725 -30.537 1.00 86.00 142 SER A N 1
ATOM 1090 C CA . SER A 1 142 ? 11.055 9.559 -30.001 1.00 86.00 142 SER A CA 1
ATOM 1091 C C . SER A 1 142 ? 10.539 9.179 -28.613 1.00 86.00 142 SER A C 1
ATOM 1093 O O . SER A 1 142 ? 9.960 9.999 -27.892 1.00 86.00 142 SER A O 1
ATOM 1095 N N . ARG A 1 143 ? 10.816 7.941 -28.193 1.00 88.19 143 ARG A N 1
ATOM 1096 C CA . ARG A 1 143 ? 10.612 7.494 -26.806 1.00 88.19 143 ARG A CA 1
ATOM 1097 C C . ARG A 1 143 ? 11.362 8.375 -25.809 1.00 88.19 143 ARG A C 1
ATOM 1099 O O . ARG A 1 143 ? 10.847 8.652 -24.734 1.00 88.19 143 ARG A O 1
ATOM 1106 N N . GLU A 1 144 ? 12.557 8.840 -26.150 1.00 84.50 144 GLU A N 1
ATOM 1107 C CA . GLU A 1 144 ? 13.349 9.751 -25.324 1.00 84.50 144 GLU A CA 1
ATOM 1108 C C . GLU A 1 144 ? 12.655 11.111 -25.154 1.00 84.50 144 GLU A C 1
ATOM 1110 O O . GLU A 1 144 ? 12.601 11.623 -24.035 1.00 84.50 144 GLU A O 1
ATOM 1115 N N . ALA A 1 145 ? 12.050 11.651 -26.219 1.00 78.62 145 ALA A N 1
ATOM 1116 C CA . ALA A 1 145 ? 11.263 12.882 -26.153 1.00 78.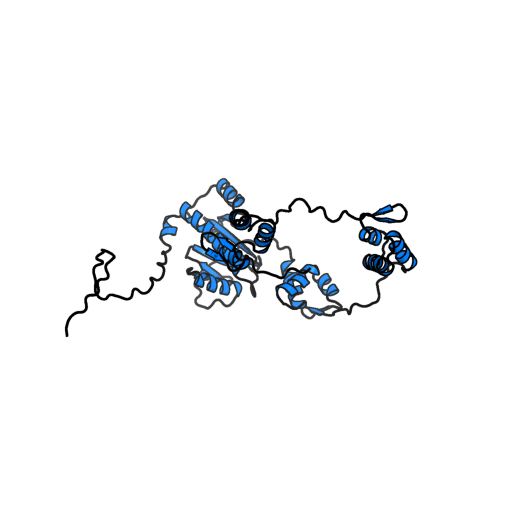62 145 ALA A CA 1
ATOM 1117 C C . ALA A 1 145 ? 10.026 12.721 -25.256 1.00 78.62 145 ALA A C 1
ATOM 1119 O O . ALA A 1 145 ? 9.743 13.592 -24.432 1.00 78.62 145 ALA A O 1
ATOM 1120 N N . ALA A 1 146 ? 9.339 11.577 -25.342 1.00 85.50 146 ALA A N 1
ATOM 1121 C CA . ALA A 1 146 ? 8.253 11.248 -24.425 1.00 85.50 146 ALA A CA 1
ATOM 1122 C C . ALA A 1 146 ? 8.746 11.178 -22.967 1.00 85.50 146 ALA A C 1
ATOM 1124 O O . ALA A 1 146 ? 8.206 11.843 -22.087 1.00 85.50 146 ALA A O 1
ATOM 1125 N N . LEU A 1 147 ? 9.822 10.438 -22.683 1.00 86.75 147 LEU A N 1
ATOM 1126 C CA . LEU A 1 147 ? 10.370 10.323 -21.324 1.00 86.75 147 LEU A CA 1
ATOM 1127 C C . LEU A 1 147 ? 10.759 11.678 -20.719 1.00 86.75 147 LEU A C 1
ATOM 1129 O O . LEU A 1 147 ? 10.513 11.903 -19.532 1.00 86.75 147 LEU A O 1
ATOM 1133 N N . ALA A 1 148 ? 11.332 12.574 -21.527 1.00 77.25 148 ALA A N 1
ATOM 1134 C CA . ALA A 1 148 ? 11.657 13.934 -21.117 1.00 77.25 148 ALA A CA 1
ATOM 1135 C C . ALA A 1 148 ? 10.394 14.739 -20.768 1.00 77.25 148 ALA A C 1
ATOM 1137 O O . ALA A 1 148 ? 10.340 15.344 -19.696 1.00 77.25 148 ALA A O 1
ATOM 1138 N N . ALA A 1 149 ? 9.357 14.679 -21.613 1.00 80.06 149 ALA A N 1
ATOM 1139 C CA . ALA A 1 149 ? 8.084 15.362 -21.378 1.00 80.06 149 ALA A CA 1
ATOM 1140 C C . ALA A 1 149 ? 7.408 14.909 -20.070 1.00 80.06 149 ALA A C 1
ATOM 1142 O O . ALA A 1 149 ? 6.937 15.738 -19.293 1.00 80.06 149 ALA A O 1
ATOM 1143 N N . PHE A 1 150 ? 7.441 13.607 -19.773 1.00 78.00 150 PHE A N 1
ATOM 1144 C CA . PHE A 1 150 ? 6.876 13.042 -18.541 1.00 78.00 150 PHE A CA 1
ATOM 1145 C C . PHE A 1 150 ? 7.832 13.089 -17.332 1.00 78.00 150 PHE A C 1
ATOM 1147 O O . PHE A 1 150 ? 7.465 12.642 -16.245 1.00 78.00 150 PHE A O 1
ATOM 1154 N N . ARG A 1 151 ? 9.056 13.622 -17.488 1.00 79.94 151 ARG A N 1
ATOM 1155 C CA . ARG A 1 151 ? 10.115 13.663 -16.456 1.00 79.94 151 ARG A CA 1
ATOM 1156 C C . ARG A 1 151 ? 10.431 12.289 -15.849 1.00 79.94 151 ARG A C 1
ATOM 1158 O O . ARG A 1 151 ? 10.710 12.160 -14.656 1.00 79.94 151 ARG A O 1
ATOM 1165 N N . LEU A 1 152 ? 10.400 11.244 -16.671 1.00 81.94 152 LEU A N 1
ATOM 1166 C CA . LEU A 1 152 ? 10.651 9.872 -16.242 1.00 81.94 152 LEU A CA 1
ATOM 1167 C C . LEU A 1 152 ? 12.057 9.421 -16.617 1.00 81.94 152 LEU A C 1
ATOM 1169 O O . LEU A 1 152 ? 12.532 9.613 -17.733 1.00 81.94 152 LEU A O 1
ATOM 1173 N N . LYS A 1 153 ? 12.717 8.721 -15.691 1.00 83.62 153 LYS A N 1
ATOM 1174 C CA . LYS A 1 153 ? 14.000 8.079 -15.986 1.00 83.62 153 LYS A CA 1
ATOM 1175 C C . LYS A 1 153 ? 13.781 6.872 -16.899 1.00 83.62 153 LYS A C 1
ATOM 1177 O O . LYS A 1 153 ? 12.996 5.979 -16.572 1.00 83.62 153 LYS A O 1
ATOM 1182 N N . ARG A 1 154 ? 14.565 6.795 -17.982 1.00 86.00 154 ARG A N 1
ATOM 1183 C CA . ARG A 1 154 ? 14.593 5.672 -18.941 1.00 86.00 154 ARG A CA 1
ATOM 1184 C C . ARG A 1 154 ? 14.623 4.314 -18.242 1.00 86.00 154 ARG A C 1
ATOM 1186 O O . ARG A 1 154 ? 13.791 3.456 -18.520 1.00 86.00 154 ARG A O 1
ATOM 1193 N N . ILE A 1 155 ? 15.537 4.140 -17.287 1.00 80.38 155 ILE A N 1
ATOM 1194 C CA . ILE A 1 155 ? 15.703 2.872 -16.566 1.00 80.38 155 ILE A CA 1
ATOM 1195 C C . ILE A 1 155 ? 14.417 2.413 -15.868 1.00 80.38 155 ILE A C 1
ATOM 1197 O O . ILE A 1 155 ? 14.095 1.227 -15.900 1.00 80.38 155 ILE A O 1
ATOM 1201 N N . THR A 1 156 ? 13.649 3.343 -15.295 1.00 83.50 156 THR A N 1
ATOM 1202 C CA . THR A 1 156 ? 12.408 3.045 -14.575 1.00 83.50 156 THR A CA 1
ATOM 1203 C C . THR A 1 156 ? 11.328 2.535 -15.523 1.00 83.50 156 THR A C 1
ATOM 1205 O O . THR A 1 156 ? 10.653 1.558 -15.207 1.00 83.50 156 THR A O 1
ATOM 1208 N N . VAL A 1 157 ? 11.186 3.160 -16.695 1.00 87.19 157 VAL A N 1
ATOM 1209 C CA . VAL A 1 157 ? 10.170 2.779 -17.688 1.00 87.19 157 VAL A CA 1
ATOM 1210 C C . VAL A 1 157 ? 10.492 1.419 -18.303 1.00 87.19 157 VAL A C 1
ATOM 1212 O O . VAL A 1 157 ? 9.660 0.519 -18.244 1.00 87.19 157 VAL A O 1
ATOM 1215 N N . TYR A 1 158 ? 11.722 1.205 -18.777 1.00 85.62 158 TYR A N 1
ATOM 1216 C CA . TYR A 1 158 ? 12.122 -0.081 -19.365 1.00 85.62 158 TYR A CA 1
ATOM 1217 C C . TYR A 1 158 ? 12.135 -1.235 -18.347 1.00 85.62 158 TYR A C 1
ATOM 1219 O O . TYR A 1 158 ? 11.767 -2.359 -18.687 1.00 85.62 158 TYR A O 1
ATOM 1227 N N . SER A 1 159 ? 12.493 -0.977 -17.083 1.00 80.38 159 SER A N 1
ATOM 1228 C CA . SER A 1 159 ? 12.385 -1.996 -16.026 1.00 80.38 159 SER A CA 1
ATOM 1229 C C . SER A 1 159 ? 10.931 -2.387 -15.764 1.00 80.38 159 SER A C 1
ATOM 1231 O O . SER A 1 159 ? 10.644 -3.564 -15.554 1.00 80.38 159 SER A O 1
ATOM 1233 N N . ARG A 1 160 ? 10.007 -1.415 -15.796 1.00 87.44 160 ARG A N 1
ATOM 1234 C CA . ARG A 1 160 ? 8.569 -1.664 -15.653 1.00 87.44 160 ARG A CA 1
ATOM 1235 C C . ARG A 1 160 ? 8.036 -2.486 -16.826 1.00 87.44 160 ARG A C 1
ATOM 1237 O O . ARG A 1 160 ? 7.389 -3.494 -16.575 1.00 87.44 160 ARG A O 1
ATOM 1244 N N . MET A 1 161 ? 8.391 -2.123 -18.063 1.00 90.69 161 MET A N 1
ATOM 1245 C CA . MET A 1 161 ? 8.054 -2.904 -19.262 1.00 90.69 161 MET A CA 1
ATOM 1246 C C . MET A 1 161 ? 8.505 -4.360 -19.123 1.00 90.69 161 MET A C 1
ATOM 1248 O O . MET A 1 161 ? 7.713 -5.267 -19.335 1.00 90.69 161 MET A O 1
ATOM 1252 N N . LYS A 1 162 ? 9.758 -4.592 -18.705 1.00 85.19 162 LYS A N 1
ATOM 1253 C CA . LYS A 1 162 ? 10.314 -5.945 -18.561 1.00 85.19 162 LYS A CA 1
ATOM 1254 C C . LYS A 1 162 ? 9.652 -6.750 -17.440 1.00 85.19 162 LYS A C 1
ATOM 1256 O O . LYS A 1 162 ? 9.411 -7.937 -17.612 1.00 85.19 162 LYS A O 1
ATOM 1261 N N . ARG A 1 163 ? 9.404 -6.133 -16.281 1.00 81.62 163 ARG A N 1
ATOM 1262 C CA . ARG A 1 163 ? 8.826 -6.816 -15.111 1.00 81.62 163 ARG A CA 1
ATOM 1263 C C . ARG A 1 163 ? 7.344 -7.130 -15.292 1.00 81.62 163 ARG A C 1
ATOM 1265 O O . ARG A 1 163 ? 6.892 -8.165 -14.824 1.00 81.62 163 ARG A O 1
ATOM 1272 N N . GLU A 1 164 ? 6.602 -6.201 -15.885 1.00 80.81 164 GLU A N 1
ATOM 1273 C CA . GLU A 1 164 ? 5.138 -6.262 -15.983 1.00 80.81 164 GLU A CA 1
ATOM 1274 C C . GLU A 1 164 ? 4.663 -6.702 -17.376 1.00 80.81 164 GLU A C 1
ATOM 1276 O O . GLU A 1 164 ? 3.468 -6.865 -17.571 1.00 80.81 164 GLU A O 1
ATOM 1281 N N . ASN A 1 165 ? 5.579 -6.910 -18.327 1.00 86.69 165 ASN A N 1
ATOM 1282 C CA . ASN A 1 165 ? 5.285 -7.269 -19.717 1.00 86.69 165 ASN A CA 1
ATOM 1283 C C . ASN A 1 165 ? 4.253 -6.333 -20.382 1.00 86.69 165 ASN A C 1
ATOM 1285 O O . ASN A 1 165 ? 3.305 -6.778 -21.024 1.00 86.69 165 ASN A O 1
ATOM 1289 N N . ILE A 1 166 ? 4.437 -5.023 -20.198 1.00 86.44 166 ILE A N 1
ATOM 1290 C CA . ILE A 1 166 ? 3.553 -3.963 -20.714 1.00 86.44 166 ILE A CA 1
ATOM 1291 C C . ILE A 1 166 ? 4.246 -3.123 -21.804 1.00 86.44 166 ILE A C 1
ATOM 1293 O O . ILE A 1 166 ? 5.479 -2.996 -21.778 1.00 86.44 166 ILE A O 1
ATOM 1297 N N . PRO A 1 167 ? 3.488 -2.514 -22.742 1.00 92.81 167 PRO A N 1
ATOM 1298 C CA . PRO A 1 167 ? 4.047 -1.644 -23.778 1.00 92.81 167 PRO A CA 1
ATOM 1299 C C . PRO A 1 167 ? 4.640 -0.348 -23.198 1.00 92.81 167 PRO A C 1
ATOM 1301 O O . PRO A 1 167 ? 4.449 -0.011 -22.027 1.00 92.81 167 PRO A O 1
ATOM 1304 N N . PHE A 1 168 ? 5.405 0.379 -24.019 1.00 92.44 168 PHE A N 1
ATOM 1305 C CA . PHE A 1 168 ? 6.143 1.572 -23.587 1.00 92.44 168 PHE A CA 1
ATOM 1306 C C . PHE A 1 168 ? 5.205 2.685 -23.109 1.00 92.44 168 PHE A C 1
ATOM 1308 O O . PHE A 1 168 ? 5.451 3.293 -22.071 1.00 92.44 168 PHE A O 1
ATOM 1315 N N . GLU A 1 169 ? 4.122 2.902 -23.841 1.00 91.88 169 GLU A N 1
ATOM 1316 C CA . GLU A 1 169 ? 3.110 3.927 -23.617 1.00 91.88 169 GLU A CA 1
ATOM 1317 C C . GLU A 1 169 ? 2.434 3.710 -22.252 1.00 91.88 169 GLU A C 1
ATOM 1319 O O . GLU A 1 169 ? 2.452 4.595 -21.396 1.00 91.88 169 GLU A O 1
ATOM 1324 N N . GLU A 1 170 ? 1.977 2.481 -21.987 1.00 87.62 170 GLU A N 1
ATOM 1325 C CA . GLU A 1 170 ? 1.411 2.067 -20.695 1.00 87.62 170 GLU A CA 1
ATOM 1326 C C . GLU A 1 170 ? 2.433 2.206 -19.555 1.00 87.62 170 GLU A C 1
ATOM 1328 O O . GLU A 1 170 ? 2.128 2.664 -18.448 1.00 87.62 170 GLU A O 1
ATOM 1333 N N . ALA A 1 171 ? 3.697 1.858 -19.816 1.00 89.19 171 ALA A N 1
ATOM 1334 C CA . ALA A 1 171 ? 4.756 2.013 -18.833 1.00 89.19 171 ALA A CA 1
ATOM 1335 C C . ALA A 1 171 ? 5.046 3.488 -18.510 1.00 89.19 171 ALA A C 1
ATOM 1337 O O . ALA A 1 171 ? 5.355 3.786 -17.353 1.00 89.19 171 ALA A O 1
ATOM 1338 N N . VAL A 1 172 ? 4.952 4.405 -19.476 1.00 87.94 172 VAL A N 1
ATOM 1339 C CA . VAL A 1 172 ? 5.103 5.852 -19.255 1.00 87.94 172 VAL A CA 1
ATOM 1340 C C . VAL A 1 172 ? 3.944 6.392 -18.420 1.00 87.94 172 VAL A C 1
ATOM 1342 O O . VAL A 1 172 ? 4.202 7.039 -17.403 1.00 87.94 172 VAL A O 1
ATOM 1345 N N . LEU A 1 173 ? 2.699 6.047 -18.757 1.00 84.31 173 LEU A N 1
ATOM 1346 C CA . LEU A 1 173 ? 1.508 6.502 -18.028 1.00 84.31 173 LEU A CA 1
ATOM 1347 C C . LEU A 1 173 ? 1.524 6.067 -16.561 1.00 84.31 173 LEU A C 1
ATOM 1349 O O . LEU A 1 173 ? 1.468 6.901 -15.657 1.00 84.31 173 LEU A O 1
ATOM 1353 N N . ARG A 1 174 ? 1.775 4.781 -16.291 1.00 76.69 174 ARG A N 1
ATOM 1354 C CA . ARG A 1 174 ? 1.933 4.290 -14.908 1.00 76.69 174 ARG A CA 1
ATOM 1355 C C . ARG A 1 174 ? 3.081 4.976 -14.169 1.00 76.69 174 ARG A C 1
ATOM 1357 O O . ARG A 1 174 ? 3.052 5.120 -12.946 1.00 76.69 174 ARG A O 1
ATOM 1364 N N . GLY A 1 175 ? 4.127 5.349 -14.908 1.00 76.31 175 GLY A N 1
ATOM 1365 C CA . GLY A 1 175 ? 5.298 6.048 -14.399 1.00 76.31 175 GLY A CA 1
ATOM 1366 C C . GLY A 1 175 ? 4.993 7.455 -13.929 1.00 76.31 175 GLY A C 1
ATOM 1367 O O . GLY A 1 175 ? 5.351 7.774 -12.792 1.00 76.31 175 GLY A O 1
ATOM 1368 N N . ARG A 1 176 ? 4.313 8.237 -14.774 1.00 73.56 176 ARG A N 1
ATOM 1369 C CA . ARG A 1 176 ? 3.847 9.598 -14.486 1.00 73.56 176 ARG A CA 1
ATOM 1370 C C . ARG A 1 176 ? 3.182 9.648 -13.120 1.00 73.56 176 ARG A C 1
ATOM 1372 O O . ARG A 1 176 ? 3.612 10.395 -12.245 1.00 73.56 176 ARG A O 1
ATOM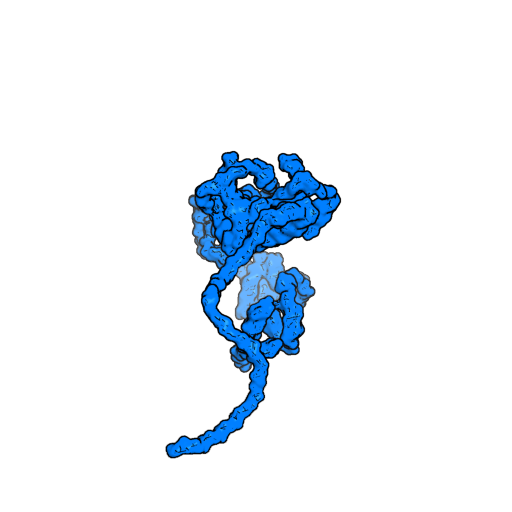 1379 N N . ASP A 1 177 ? 2.209 8.770 -12.910 1.00 61.66 177 ASP A N 1
ATOM 1380 C CA . ASP A 1 177 ? 1.380 8.823 -11.712 1.00 61.66 177 ASP A CA 1
ATOM 1381 C C . ASP A 1 177 ? 2.179 8.437 -10.459 1.00 61.66 177 ASP A C 1
ATOM 1383 O O . ASP A 1 177 ? 1.917 8.935 -9.365 1.00 61.66 177 ASP A O 1
ATOM 1387 N N . SER A 1 178 ? 3.161 7.532 -10.596 1.00 59.66 178 SER A N 1
ATOM 1388 C CA . SER A 1 178 ? 4.029 7.063 -9.498 1.00 59.66 178 SER A CA 1
ATOM 1389 C C . SER A 1 178 ? 5.173 8.007 -9.107 1.00 59.66 178 SER A C 1
ATOM 1391 O O . SER A 1 178 ? 5.711 7.852 -8.016 1.00 59.66 178 SER A O 1
ATOM 1393 N N . ALA A 1 179 ? 5.553 8.963 -9.962 1.00 52.34 179 ALA A N 1
ATOM 1394 C CA . ALA A 1 179 ? 6.691 9.861 -9.731 1.00 52.34 179 ALA A CA 1
ATOM 1395 C C . ALA A 1 179 ? 6.309 11.219 -9.112 1.00 52.34 179 ALA A C 1
ATOM 1397 O O . ALA A 1 179 ? 7.191 11.999 -8.750 1.00 52.34 179 ALA A O 1
ATOM 1398 N N . LEU A 1 180 ? 5.016 11.517 -8.982 1.00 55.16 180 LEU A N 1
ATOM 1399 C CA . LEU A 1 180 ? 4.548 12.753 -8.362 1.00 55.16 180 LEU A CA 1
ATOM 1400 C C . LEU A 1 180 ? 4.711 12.659 -6.842 1.00 55.16 180 LEU A C 1
ATOM 1402 O O . LEU A 1 180 ? 4.048 11.851 -6.191 1.00 55.16 180 LEU A O 1
ATOM 1406 N N . TYR A 1 181 ? 5.570 13.509 -6.268 1.00 50.81 181 TYR A N 1
ATOM 1407 C CA . TYR A 1 181 ? 5.534 13.788 -4.833 1.00 50.81 181 TYR A CA 1
ATOM 1408 C C . TYR A 1 181 ? 4.112 14.233 -4.476 1.00 50.81 181 TYR A C 1
ATOM 1410 O O . TYR A 1 181 ? 3.658 15.291 -4.914 1.00 50.81 181 TYR A O 1
ATOM 1418 N N . ARG A 1 182 ? 3.399 13.410 -3.704 1.00 54.66 182 ARG A N 1
ATOM 1419 C CA . ARG A 1 182 ? 2.106 13.779 -3.133 1.00 54.66 182 ARG A CA 1
ATOM 1420 C C . ARG A 1 182 ? 2.331 14.227 -1.702 1.00 54.66 182 ARG A C 1
ATOM 1422 O O . ARG A 1 182 ? 3.002 13.543 -0.928 1.00 54.66 182 ARG A O 1
ATOM 1429 N N . LYS A 1 183 ? 1.754 15.379 -1.354 1.00 53.00 183 LYS A N 1
ATOM 1430 C CA . LYS A 1 183 ? 1.638 15.764 0.053 1.00 53.00 183 LYS A CA 1
ATOM 1431 C C . LYS A 1 183 ? 0.901 14.633 0.785 1.00 53.00 183 LYS A C 1
ATOM 1433 O O . LYS A 1 183 ? -0.050 14.100 0.211 1.00 53.00 183 LYS A O 1
ATOM 1438 N N . PRO A 1 184 ? 1.323 14.257 2.005 1.00 64.50 184 PRO A N 1
ATOM 1439 C CA . PRO A 1 184 ? 0.626 13.245 2.786 1.00 64.50 184 PRO A CA 1
ATOM 1440 C C . PRO A 1 184 ? -0.871 13.559 2.853 1.00 64.50 184 PRO A C 1
ATOM 1442 O O . PRO A 1 184 ? -1.261 14.633 3.314 1.00 64.50 184 PRO A O 1
ATOM 1445 N N . ALA A 1 185 ? -1.698 12.646 2.344 1.00 67.25 185 ALA A N 1
ATOM 1446 C CA . ALA A 1 185 ? -3.144 12.763 2.443 1.00 67.25 185 ALA A CA 1
ATOM 1447 C C . ALA A 1 185 ? -3.581 12.335 3.848 1.00 67.25 185 ALA A C 1
ATOM 1449 O O . ALA A 1 185 ? -3.037 11.388 4.421 1.00 67.25 185 ALA A O 1
ATOM 1450 N N . ALA A 1 186 ? -4.555 13.044 4.415 1.00 70.56 186 ALA A N 1
ATOM 1451 C CA . ALA A 1 186 ? -5.176 12.608 5.657 1.00 70.56 186 ALA A CA 1
ATOM 1452 C C . ALA A 1 186 ? -5.970 11.316 5.413 1.00 70.56 186 ALA A C 1
ATOM 1454 O O . ALA A 1 186 ? -6.546 11.141 4.338 1.00 70.56 186 ALA A O 1
ATOM 1455 N N . SER A 1 187 ? -6.027 10.444 6.424 1.00 76.94 187 SER A N 1
ATOM 1456 C CA . SER A 1 187 ? -6.833 9.224 6.342 1.00 76.94 187 SER A CA 1
ATOM 1457 C C . SER A 1 187 ? -8.302 9.557 6.075 1.00 76.94 187 SER A C 1
ATOM 1459 O O . SER A 1 187 ? -8.854 10.476 6.694 1.00 76.94 187 SER A O 1
ATOM 1461 N N . LYS A 1 188 ? -8.931 8.802 5.168 1.00 78.00 188 LYS A N 1
ATOM 1462 C CA . LYS A 1 188 ? -10.355 8.960 4.829 1.00 78.00 188 LYS A CA 1
ATOM 1463 C C . LYS A 1 188 ? -11.251 8.355 5.906 1.00 78.00 188 LYS A C 1
ATOM 1465 O O . LYS A 1 188 ? -12.252 8.958 6.285 1.00 78.00 188 LYS A O 1
ATOM 1470 N N . LEU A 1 189 ? -10.837 7.215 6.463 1.00 79.69 189 LEU A N 1
ATOM 1471 C CA . LEU A 1 189 ? -11.642 6.375 7.358 1.00 79.69 189 LEU A CA 1
ATOM 1472 C C . LEU A 1 189 ? -12.295 7.111 8.543 1.00 79.69 189 LEU A C 1
ATOM 1474 O O . LEU A 1 189 ? -13.476 6.870 8.784 1.00 79.69 189 LEU A O 1
ATOM 1478 N N . PRO A 1 190 ? -11.624 8.025 9.278 1.00 76.06 190 PRO A N 1
ATOM 1479 C CA . PRO A 1 190 ? -12.245 8.696 10.421 1.00 76.06 190 PRO A CA 1
ATOM 1480 C C . PRO A 1 190 ? -13.476 9.542 10.075 1.00 76.06 190 PRO A C 1
ATOM 1482 O O . PRO A 1 190 ? -14.260 9.831 10.978 1.00 76.06 190 PRO A O 1
ATOM 1485 N N . ARG A 1 191 ? -13.626 9.944 8.805 1.00 78.62 191 ARG A N 1
ATOM 1486 C CA . ARG A 1 191 ? -14.670 10.857 8.318 1.00 78.62 191 ARG A CA 1
ATOM 1487 C C . ARG A 1 191 ? -15.830 10.152 7.616 1.00 78.62 191 ARG A C 1
ATOM 1489 O O . ARG A 1 191 ? -16.804 10.823 7.305 1.00 78.62 191 ARG A O 1
ATOM 1496 N N . LEU A 1 192 ? -15.713 8.849 7.359 1.00 83.50 192 LEU A N 1
ATOM 1497 C CA . LEU A 1 192 ? -16.731 8.108 6.618 1.00 83.50 192 LEU A CA 1
ATOM 1498 C C . LEU A 1 192 ? -17.953 7.803 7.492 1.00 83.50 192 LEU A C 1
ATOM 1500 O O . LEU A 1 192 ? -17.805 7.494 8.683 1.00 83.50 192 LEU A O 1
ATOM 1504 N N . VAL A 1 193 ? -19.124 7.846 6.861 1.00 88.25 193 VAL A N 1
ATOM 1505 C CA . VAL A 1 193 ? -20.431 7.433 7.376 1.00 88.25 193 VAL A CA 1
ATOM 1506 C C . VAL A 1 193 ? -20.799 6.138 6.662 1.00 88.25 193 VAL A C 1
ATOM 1508 O O . VAL A 1 193 ? -21.176 6.150 5.497 1.00 88.25 193 VAL A O 1
ATOM 1511 N N . LEU A 1 194 ? -20.601 5.006 7.335 1.00 91.50 194 LEU A N 1
ATOM 1512 C CA . LEU A 1 194 ? -20.642 3.693 6.697 1.00 91.50 194 LEU A CA 1
ATOM 1513 C C . LEU A 1 194 ? -22.013 3.035 6.848 1.00 91.50 194 LEU A C 1
ATOM 1515 O O . LEU A 1 194 ? -22.497 2.872 7.968 1.00 91.50 194 LEU A O 1
ATOM 1519 N N . ILE A 1 195 ? -22.575 2.596 5.725 1.00 92.44 195 ILE A N 1
ATOM 1520 C CA . ILE A 1 195 ? -23.805 1.804 5.642 1.00 92.44 195 ILE A CA 1
ATOM 1521 C C . ILE A 1 195 ? -23.522 0.449 4.971 1.00 92.44 195 ILE A C 1
ATOM 1523 O O . ILE A 1 195 ? -22.591 0.361 4.164 1.00 92.44 195 ILE A O 1
ATOM 1527 N N . PRO A 1 196 ? -24.271 -0.623 5.290 1.00 93.31 196 PRO A N 1
ATOM 1528 C CA . PRO A 1 196 ? -24.135 -1.905 4.601 1.00 93.31 196 PRO A CA 1
ATOM 1529 C C . PRO A 1 196 ? -24.398 -1.783 3.098 1.00 93.31 196 PRO A C 1
ATOM 1531 O O . PRO A 1 196 ? -25.283 -1.040 2.677 1.00 93.31 196 PRO A O 1
ATOM 1534 N N . MET A 1 197 ? -23.642 -2.530 2.295 1.00 87.88 197 MET A N 1
ATOM 1535 C CA . MET A 1 197 ? -23.811 -2.604 0.845 1.00 87.88 197 MET A CA 1
ATOM 1536 C C . MET A 1 197 ? -24.303 -4.001 0.453 1.00 87.88 197 MET A C 1
ATOM 1538 O O . MET A 1 197 ? -23.670 -4.999 0.793 1.00 87.88 197 MET A O 1
ATOM 1542 N N . GLU A 1 198 ? -25.420 -4.069 -0.274 1.00 79.25 198 GLU A N 1
ATOM 1543 C CA . GLU A 1 198 ? -26.001 -5.335 -0.759 1.00 79.25 198 GLU A CA 1
ATOM 1544 C C . GLU A 1 198 ? -25.475 -5.744 -2.145 1.00 79.25 198 GLU A C 1
ATOM 1546 O O . GLU A 1 198 ? -25.595 -6.900 -2.549 1.00 79.25 198 GLU A O 1
ATOM 1551 N N . GLU A 1 199 ? -24.874 -4.806 -2.880 1.00 77.12 199 GLU A N 1
ATOM 1552 C CA . GLU A 1 199 ? -24.352 -5.042 -4.225 1.00 77.12 199 GLU A CA 1
ATOM 1553 C C . GLU A 1 199 ? -22.915 -5.585 -4.230 1.00 77.12 199 GLU A C 1
ATOM 1555 O O . GLU A 1 199 ? -22.117 -5.360 -3.318 1.00 77.12 199 GLU A O 1
ATOM 1560 N N . GLU A 1 200 ? -22.556 -6.280 -5.311 1.00 76.94 200 GLU A N 1
ATOM 1561 C CA . GLU A 1 200 ? -21.210 -6.819 -5.494 1.00 76.94 200 GLU A CA 1
ATOM 1562 C C . GLU A 1 200 ? -20.174 -5.701 -5.711 1.00 76.94 200 GLU A C 1
ATOM 1564 O O . GLU A 1 200 ? -20.336 -4.810 -6.552 1.00 76.94 200 GLU A O 1
ATOM 1569 N N . LEU A 1 201 ? -19.057 -5.781 -4.983 1.00 83.81 201 LEU A N 1
ATOM 1570 C CA . LEU A 1 201 ? -17.954 -4.834 -5.095 1.00 83.81 201 LEU A CA 1
ATOM 1571 C C . LEU A 1 201 ? -17.222 -4.991 -6.436 1.00 83.81 201 LEU A C 1
ATOM 1573 O O . LEU A 1 201 ? -16.368 -5.860 -6.599 1.00 83.81 201 LEU A O 1
ATOM 1577 N N . LYS A 1 202 ? -17.527 -4.107 -7.392 1.00 76.88 202 LYS A N 1
ATOM 1578 C CA . LYS A 1 202 ? -16.884 -4.100 -8.720 1.00 76.88 202 LYS A CA 1
ATOM 1579 C C . LYS A 1 202 ? -15.601 -3.276 -8.771 1.00 76.88 202 LYS A C 1
ATOM 1581 O O . LYS A 1 202 ? -14.672 -3.641 -9.486 1.00 76.88 202 LYS A O 1
ATOM 1586 N N . LYS A 1 203 ? -15.550 -2.145 -8.061 1.00 83.88 203 LYS A N 1
ATOM 1587 C CA . LYS A 1 203 ? -14.397 -1.235 -8.056 1.00 83.88 203 LYS A CA 1
ATOM 1588 C C . LYS A 1 203 ? -14.159 -0.634 -6.668 1.00 83.88 203 LYS A C 1
ATOM 1590 O O . LYS A 1 203 ? -15.131 -0.401 -5.962 1.00 83.88 203 LYS A O 1
ATOM 1595 N N . PRO A 1 204 ? -12.899 -0.334 -6.311 1.00 89.69 204 PRO A N 1
ATOM 1596 C CA . PRO A 1 204 ? -11.701 -0.647 -7.091 1.00 89.69 204 PRO A CA 1
ATOM 1597 C C . PRO A 1 204 ? -11.381 -2.150 -7.042 1.00 89.69 204 PRO A C 1
ATOM 1599 O O . PRO A 1 204 ? -11.598 -2.798 -6.019 1.00 89.69 204 PRO A O 1
ATOM 1602 N N . GLU A 1 205 ? -10.877 -2.702 -8.151 1.00 90.75 205 GLU A N 1
ATOM 1603 C CA . GLU A 1 205 ? -10.631 -4.148 -8.318 1.00 90.75 205 GLU A CA 1
ATOM 1604 C C . GLU A 1 205 ? -9.726 -4.705 -7.217 1.00 90.75 205 GLU A C 1
ATOM 1606 O O . GLU A 1 205 ? -9.988 -5.773 -6.673 1.00 90.75 205 GLU A O 1
ATOM 1611 N N . VAL A 1 206 ? -8.726 -3.925 -6.796 1.00 92.50 206 VAL A N 1
ATOM 1612 C CA . VAL A 1 206 ? -7.829 -4.286 -5.691 1.00 92.50 206 VAL A CA 1
ATOM 1613 C C . VAL A 1 206 ? -8.567 -4.590 -4.383 1.00 92.50 206 VAL A C 1
ATOM 1615 O O . VAL A 1 206 ? -8.127 -5.438 -3.608 1.00 92.50 206 VAL A O 1
ATOM 1618 N N . LEU A 1 207 ? -9.688 -3.913 -4.119 1.00 93.69 207 LEU A N 1
ATOM 1619 C CA . LEU A 1 207 ? -10.481 -4.127 -2.913 1.00 93.69 207 LEU A CA 1
ATOM 1620 C C . LEU A 1 207 ? -11.349 -5.386 -3.057 1.00 93.69 207 LEU A C 1
ATOM 1622 O O . LEU A 1 207 ? -11.489 -6.137 -2.095 1.00 93.69 207 LEU A O 1
ATOM 1626 N N . ALA A 1 208 ? -11.845 -5.672 -4.264 1.00 91.25 208 ALA A N 1
ATOM 1627 C CA . ALA A 1 208 ? -12.551 -6.916 -4.573 1.00 91.25 208 ALA A CA 1
ATOM 1628 C C . ALA A 1 208 ? -11.624 -8.143 -4.466 1.00 91.25 208 ALA A C 1
ATOM 1630 O O . ALA A 1 208 ? -11.992 -9.162 -3.880 1.00 91.25 208 ALA A O 1
ATOM 1631 N N . ASP A 1 209 ? -10.387 -8.033 -4.952 1.00 91.81 209 ASP A N 1
ATOM 1632 C CA . ASP A 1 209 ? -9.385 -9.095 -4.829 1.00 91.81 209 ASP A CA 1
ATOM 1633 C C . ASP A 1 209 ? -8.967 -9.321 -3.375 1.00 91.81 209 ASP A C 1
ATOM 1635 O O . ASP A 1 209 ? -8.768 -10.465 -2.947 1.00 91.81 209 ASP A O 1
ATOM 1639 N N . LEU A 1 210 ? -8.889 -8.247 -2.582 1.00 94.00 210 LEU A N 1
ATOM 1640 C CA . LEU A 1 210 ? -8.613 -8.351 -1.154 1.00 94.00 210 LEU A CA 1
ATOM 1641 C C . LEU A 1 210 ? -9.780 -9.007 -0.413 1.00 94.00 210 LEU A C 1
ATOM 1643 O O . LEU A 1 210 ? -9.541 -9.893 0.400 1.00 94.00 210 LEU A O 1
ATOM 1647 N N . TYR A 1 211 ? -11.025 -8.647 -0.734 1.00 92.50 211 TYR A N 1
ATOM 1648 C CA . TYR A 1 211 ? -12.224 -9.305 -0.211 1.00 92.50 211 TYR A CA 1
ATOM 1649 C C . TYR A 1 211 ? -12.195 -10.819 -0.462 1.00 92.50 211 TYR A C 1
ATOM 1651 O O . TYR A 1 211 ? -12.316 -11.604 0.483 1.00 92.50 211 TYR A O 1
ATOM 1659 N N . ARG A 1 212 ? -11.960 -11.242 -1.713 1.00 91.12 212 ARG A N 1
ATOM 1660 C CA . ARG A 1 212 ? -11.868 -12.666 -2.084 1.00 91.12 212 ARG A CA 1
ATOM 1661 C C . ARG A 1 212 ? -10.747 -13.368 -1.324 1.00 91.12 212 ARG A C 1
ATOM 1663 O O . ARG A 1 212 ? -10.951 -14.448 -0.775 1.00 91.12 212 ARG A O 1
ATOM 1670 N N . SER A 1 213 ? -9.578 -12.736 -1.249 1.00 94.06 213 SER A N 1
ATOM 1671 C CA . SER A 1 213 ? -8.409 -13.314 -0.587 1.00 94.06 213 SER A CA 1
ATOM 1672 C C . SER A 1 213 ? -8.597 -13.438 0.926 1.00 94.06 213 SER A C 1
ATOM 1674 O O . SER A 1 213 ? -8.299 -14.475 1.509 1.00 94.06 213 SER A O 1
ATOM 1676 N N . LEU A 1 214 ? -9.134 -12.413 1.585 1.00 91.19 214 LEU A N 1
ATOM 1677 C CA . LEU A 1 214 ? -9.430 -12.457 3.018 1.00 91.19 214 LEU A CA 1
ATOM 1678 C C . LEU A 1 214 ? -10.493 -13.514 3.338 1.00 91.19 214 LEU A C 1
ATOM 1680 O O . LEU A 1 214 ? -10.340 -14.257 4.310 1.00 91.19 214 LEU A O 1
ATOM 1684 N N . SER A 1 215 ? -11.514 -13.628 2.486 1.00 88.25 215 SER A N 1
ATOM 1685 C CA . SER A 1 215 ? -12.539 -14.670 2.589 1.00 88.25 215 SER A CA 1
ATOM 1686 C C . SER A 1 215 ? -11.935 -16.070 2.440 1.00 88.25 215 SER A C 1
ATOM 1688 O O . SER A 1 215 ? -12.257 -16.957 3.229 1.00 88.25 215 SER A O 1
ATOM 1690 N N . TYR A 1 216 ? -10.994 -16.258 1.504 1.00 90.44 216 TYR A N 1
ATOM 1691 C CA . TYR A 1 216 ? -10.223 -17.499 1.359 1.00 90.44 216 TYR A CA 1
ATOM 1692 C C . TYR A 1 216 ? -9.448 -17.852 2.641 1.00 90.44 216 TYR A C 1
ATOM 1694 O O . TYR A 1 216 ? -9.475 -18.994 3.092 1.00 90.44 216 TYR A O 1
ATOM 1702 N N . TYR A 1 217 ? -8.845 -16.861 3.305 1.00 88.75 217 TYR A N 1
ATOM 1703 C CA . TYR A 1 217 ? -8.213 -17.024 4.624 1.00 88.75 217 TYR A CA 1
ATOM 1704 C C . TYR A 1 217 ? -9.210 -17.036 5.798 1.00 88.75 217 TYR A C 1
ATOM 1706 O O . TYR A 1 217 ? -8.839 -16.765 6.945 1.00 88.75 217 TYR A O 1
ATOM 1714 N N . ASN A 1 218 ? -10.474 -17.375 5.529 1.00 88.38 218 ASN A N 1
ATOM 1715 C CA . ASN A 1 218 ? -11.557 -17.558 6.492 1.00 88.38 218 ASN A CA 1
ATOM 1716 C C . ASN A 1 218 ? -11.914 -16.336 7.347 1.00 88.38 218 ASN A C 1
ATOM 1718 O O . ASN A 1 218 ? -12.648 -16.489 8.333 1.00 88.38 218 ASN A O 1
ATOM 1722 N N . ARG A 1 219 ? -11.469 -15.138 6.961 1.00 90.31 219 ARG A N 1
ATOM 1723 C CA . ARG A 1 219 ? -11.848 -13.889 7.628 1.00 90.31 219 ARG A CA 1
ATOM 1724 C C . ARG A 1 219 ? -13.309 -13.573 7.351 1.00 90.31 219 ARG A C 1
ATOM 1726 O O . ARG A 1 219 ? -13.819 -13.880 6.274 1.00 90.31 219 ARG A O 1
ATOM 1733 N N . ARG A 1 220 ? -14.001 -12.987 8.329 1.00 92.19 220 ARG A N 1
ATOM 1734 C CA . ARG A 1 220 ? -15.357 -12.470 8.093 1.00 92.19 220 ARG A CA 1
ATOM 1735 C C . ARG A 1 220 ? -15.210 -11.116 7.434 1.00 92.19 220 ARG A C 1
ATOM 1737 O O . ARG A 1 220 ? -14.525 -10.266 7.991 1.00 92.19 220 ARG A O 1
ATOM 1744 N N . VAL A 1 221 ? -15.804 -10.933 6.263 1.00 93.75 221 VAL A N 1
ATOM 1745 C CA . VAL A 1 221 ? -15.719 -9.666 5.542 1.00 93.75 221 VAL A CA 1
ATOM 1746 C C . VAL A 1 221 ? -17.114 -9.225 5.144 1.00 93.75 221 VAL A C 1
ATOM 1748 O O . VAL A 1 221 ? -17.803 -9.928 4.410 1.00 93.75 221 VAL A O 1
ATOM 1751 N N . GLU A 1 222 ? -17.500 -8.055 5.627 1.00 94.12 222 GLU A N 1
ATOM 1752 C CA . GLU A 1 222 ? -18.700 -7.338 5.219 1.00 94.12 222 GLU A CA 1
ATOM 1753 C C . GLU A 1 222 ? -18.293 -6.193 4.291 1.00 94.12 222 GLU A C 1
ATOM 1755 O O . GLU A 1 222 ? -17.226 -5.593 4.458 1.00 94.12 222 GLU A O 1
ATOM 1760 N N . ILE A 1 223 ? -19.124 -5.898 3.295 1.00 94.44 223 ILE A N 1
ATOM 1761 C CA . ILE A 1 223 ? -18.908 -4.768 2.394 1.00 94.44 223 ILE A CA 1
ATOM 1762 C C . ILE A 1 223 ? -19.793 -3.631 2.894 1.00 94.44 223 ILE A C 1
ATOM 1764 O O . ILE A 1 223 ? -21.010 -3.763 3.001 1.00 94.44 223 ILE A O 1
ATOM 1768 N N . LEU A 1 224 ? -19.153 -2.521 3.229 1.00 94.69 224 LEU A N 1
ATOM 1769 C CA . LEU A 1 224 ? -19.792 -1.273 3.604 1.00 94.69 224 LEU A CA 1
ATOM 1770 C C . LEU A 1 224 ? -19.530 -0.235 2.516 1.00 94.69 224 LEU A C 1
ATOM 1772 O O . LEU A 1 224 ? -18.570 -0.333 1.748 1.00 94.69 224 LEU A O 1
ATOM 1776 N N . MET A 1 225 ? -20.352 0.798 2.497 1.00 93.12 225 MET A N 1
ATOM 1777 C CA . MET A 1 225 ? -20.197 1.943 1.620 1.00 93.12 225 MET A CA 1
ATOM 1778 C C . MET A 1 225 ? -20.300 3.219 2.440 1.00 93.12 225 MET A C 1
ATOM 1780 O O . MET A 1 225 ? -21.127 3.326 3.343 1.00 93.12 225 MET A O 1
ATOM 1784 N N . ASP A 1 226 ? -19.443 4.185 2.137 1.00 91.25 226 ASP A N 1
ATOM 1785 C CA . ASP A 1 226 ? -19.616 5.536 2.643 1.00 91.25 226 ASP A CA 1
ATOM 1786 C C . ASP A 1 226 ? -20.828 6.190 1.975 1.00 91.25 226 ASP A C 1
ATOM 1788 O O . ASP A 1 226 ? -20.843 6.361 0.759 1.00 91.25 226 ASP A O 1
ATOM 1792 N N . GLU A 1 227 ? -21.818 6.580 2.770 1.00 90.56 227 GLU A N 1
ATOM 1793 C CA . GLU A 1 227 ? -23.082 7.160 2.304 1.00 90.56 227 GLU A CA 1
ATOM 1794 C C . GLU A 1 227 ? -22.868 8.442 1.483 1.00 90.56 227 GLU A C 1
ATOM 1796 O O . GLU A 1 227 ? -23.592 8.708 0.527 1.00 90.56 227 GLU A O 1
ATOM 1801 N N . LEU A 1 228 ? -21.847 9.232 1.832 1.00 88.31 228 LEU A N 1
ATOM 1802 C CA . LEU A 1 228 ? -21.611 10.545 1.234 1.00 88.31 228 LEU A CA 1
ATOM 1803 C C . LEU A 1 228 ? -20.831 10.473 -0.081 1.00 88.31 228 LEU A C 1
ATOM 1805 O O . LEU A 1 228 ? -21.143 11.190 -1.029 1.00 88.31 228 LEU A O 1
ATOM 1809 N N . SER A 1 229 ? -19.779 9.657 -0.131 1.00 86.56 229 SER A N 1
ATOM 1810 C CA . SER A 1 229 ? -18.871 9.573 -1.282 1.00 86.56 229 SER A CA 1
ATOM 1811 C C . SER A 1 229 ? -19.077 8.335 -2.150 1.00 86.56 229 SER A C 1
ATOM 1813 O O . SER A 1 229 ? -18.475 8.248 -3.218 1.00 86.56 229 SER A O 1
ATOM 1815 N N . GLY A 1 230 ? -19.864 7.359 -1.693 1.00 88.31 230 GLY A N 1
ATOM 1816 C CA . GLY A 1 230 ? -19.970 6.046 -2.329 1.00 88.31 230 GLY A CA 1
ATOM 1817 C C . GLY A 1 230 ? -18.689 5.212 -2.216 1.00 88.31 230 GLY A C 1
ATOM 1818 O O . GLY A 1 230 ? -18.543 4.212 -2.914 1.00 88.31 230 GLY A O 1
ATOM 1819 N N . THR A 1 231 ? -17.730 5.615 -1.371 1.00 89.69 231 THR A N 1
ATOM 1820 C CA . THR A 1 231 ? -16.456 4.900 -1.225 1.00 89.69 231 THR A CA 1
ATOM 1821 C C . THR A 1 231 ? -16.699 3.533 -0.584 1.00 89.69 231 THR A C 1
ATOM 1823 O O . THR A 1 231 ? -17.172 3.484 0.555 1.00 89.69 231 THR A O 1
ATOM 1826 N N . PRO A 1 232 ? -16.331 2.421 -1.239 1.00 93.56 232 PRO A N 1
ATOM 1827 C CA . PRO A 1 232 ? -16.473 1.101 -0.649 1.00 93.56 232 PRO A CA 1
ATOM 1828 C C . PRO A 1 232 ? -15.414 0.847 0.425 1.00 93.56 232 PRO A C 1
ATOM 1830 O O . PRO A 1 232 ? -14.250 1.255 0.314 1.00 93.56 232 PRO A O 1
ATOM 1833 N N . VAL A 1 233 ? -15.818 0.120 1.462 1.00 94.88 233 VAL A N 1
ATOM 1834 C CA . VAL A 1 233 ? -15.004 -0.220 2.626 1.00 94.88 233 VAL A CA 1
ATOM 1835 C C . VAL A 1 233 ? -15.253 -1.676 2.998 1.00 94.88 233 VAL A C 1
ATOM 1837 O O . VAL A 1 233 ? -16.392 -2.098 3.148 1.00 94.88 233 VAL A O 1
ATOM 1840 N N . LEU A 1 234 ? -14.193 -2.453 3.192 1.00 95.75 234 LEU A N 1
ATOM 1841 C CA . LEU A 1 234 ? -14.308 -3.787 3.774 1.00 95.75 234 LEU A CA 1
ATOM 1842 C C . LEU A 1 234 ? -14.288 -3.672 5.291 1.00 95.75 234 LEU A C 1
ATOM 1844 O O . LEU A 1 234 ? -13.376 -3.062 5.851 1.00 95.75 234 LEU A O 1
ATOM 1848 N N . PHE A 1 235 ? -15.251 -4.292 5.955 1.00 95.06 235 PHE A N 1
ATOM 1849 C CA . PHE A 1 235 ? -15.261 -4.451 7.398 1.00 95.06 235 PHE A CA 1
ATOM 1850 C C . PHE A 1 235 ? -14.899 -5.889 7.754 1.00 95.06 235 PHE A C 1
ATOM 1852 O O . PHE A 1 235 ? -15.616 -6.832 7.429 1.00 95.06 235 PHE A O 1
ATOM 1859 N N . VAL A 1 236 ? -13.728 -6.058 8.362 1.00 95.19 236 VAL A N 1
ATOM 1860 C CA . VAL A 1 236 ? -13.070 -7.351 8.531 1.00 95.19 236 VAL A CA 1
ATOM 1861 C C . VAL A 1 236 ? -13.044 -7.757 9.999 1.00 95.19 236 VAL A C 1
ATOM 1863 O O . VAL A 1 236 ? -12.625 -6.988 10.871 1.00 95.19 236 VAL A O 1
ATOM 1866 N N . ASP A 1 237 ? -13.468 -8.994 10.251 1.00 90.81 237 ASP A N 1
ATOM 1867 C CA . ASP A 1 237 ? -13.561 -9.654 11.557 1.00 90.81 237 ASP A CA 1
ATOM 1868 C C . ASP A 1 237 ? -14.377 -8.864 12.600 1.00 90.81 237 ASP A C 1
ATOM 1870 O O . ASP A 1 237 ? -14.221 -9.077 13.798 1.00 90.81 237 ASP A O 1
ATOM 1874 N N . GLY A 1 238 ? -15.245 -7.945 12.163 1.00 89.81 238 GLY A N 1
ATOM 1875 C CA . GLY A 1 238 ? -16.024 -7.087 13.060 1.00 89.81 238 GLY A CA 1
ATOM 1876 C C . GLY A 1 238 ? -15.199 -6.013 13.780 1.00 89.81 238 GLY A C 1
ATOM 1877 O O . GLY A 1 238 ? -15.680 -5.410 14.739 1.00 89.81 238 GLY A O 1
ATOM 1878 N N . LEU A 1 239 ? -13.950 -5.780 13.361 1.00 90.31 239 LEU A N 1
ATOM 1879 C CA . LEU A 1 239 ? -13.005 -4.931 14.093 1.00 90.31 239 LEU A CA 1
ATOM 1880 C C . LEU A 1 239 ? -12.375 -3.842 13.233 1.00 90.31 239 LEU A C 1
ATOM 1882 O O . LEU A 1 239 ? -12.199 -2.712 13.694 1.00 90.31 239 LEU A O 1
ATOM 1886 N N . SER A 1 240 ? -11.996 -4.173 12.000 1.00 94.25 240 SER A N 1
ATOM 1887 C CA . SER A 1 240 ? -11.169 -3.282 11.190 1.00 94.25 240 SER A CA 1
ATOM 1888 C C . SER A 1 240 ? -11.823 -2.916 9.878 1.00 94.25 240 SER A C 1
ATOM 1890 O O . SER A 1 240 ? -12.445 -3.739 9.221 1.00 94.25 240 SER A O 1
ATOM 1892 N N . TYR A 1 241 ? -11.586 -1.684 9.467 1.00 95.38 241 TYR A N 1
ATOM 1893 C CA . TYR A 1 241 ? -12.027 -1.123 8.206 1.00 95.38 241 TYR A CA 1
ATOM 1894 C C . TYR A 1 241 ? -10.855 -1.079 7.237 1.00 95.38 241 TYR A C 1
ATOM 1896 O O . TYR A 1 241 ? -9.753 -0.679 7.624 1.00 95.38 241 TYR A O 1
ATOM 1904 N N . ILE A 1 242 ? -11.099 -1.455 5.986 1.00 96.06 242 ILE A N 1
ATOM 1905 C CA . ILE A 1 242 ? -10.137 -1.372 4.894 1.00 96.06 242 ILE A CA 1
ATOM 1906 C C . ILE A 1 242 ? -10.766 -0.593 3.744 1.00 96.06 242 ILE A C 1
ATOM 1908 O O . ILE A 1 242 ? -11.793 -1.009 3.219 1.00 96.06 242 ILE A O 1
ATOM 1912 N N . CYS A 1 243 ? -10.150 0.504 3.314 1.00 94.62 243 CYS A N 1
ATOM 1913 C CA . CYS A 1 243 ? -10.615 1.253 2.146 1.00 94.62 243 CYS A CA 1
ATOM 1914 C C . CYS A 1 243 ? -9.466 1.573 1.193 1.00 94.62 243 CYS A C 1
ATOM 1916 O O . CYS A 1 243 ? -8.311 1.708 1.603 1.00 94.62 243 CYS A O 1
ATOM 1918 N N . TYR A 1 244 ? -9.788 1.757 -0.084 1.00 92.88 244 TYR A N 1
ATOM 1919 C CA . TYR A 1 244 ? -8.841 2.310 -1.044 1.00 92.88 244 TYR A CA 1
ATOM 1920 C C . TYR A 1 244 ? -8.885 3.838 -0.996 1.00 92.88 244 TYR A C 1
ATOM 1922 O O . TYR A 1 244 ? -9.914 4.453 -1.265 1.00 92.88 244 TYR A O 1
ATOM 1930 N N . ASN A 1 245 ? -7.763 4.467 -0.658 1.00 88.88 245 ASN A N 1
ATOM 1931 C CA . ASN A 1 245 ? -7.608 5.908 -0.751 1.00 88.88 245 ASN A CA 1
ATOM 1932 C C . ASN A 1 245 ? -6.967 6.273 -2.097 1.00 88.88 245 ASN A C 1
ATOM 1934 O O . ASN A 1 245 ? -5.759 6.125 -2.283 1.00 88.88 245 ASN A O 1
ATOM 1938 N N . GLU A 1 246 ? -7.775 6.800 -3.016 1.00 85.75 246 GLU A N 1
ATOM 1939 C CA . GLU A 1 246 ? -7.335 7.279 -4.335 1.00 85.75 246 GLU A CA 1
ATOM 1940 C C . GLU A 1 246 ? -6.302 8.423 -4.263 1.00 85.75 246 GLU A C 1
ATOM 1942 O O . GLU A 1 246 ? -5.348 8.473 -5.050 1.00 85.75 246 GLU A O 1
ATOM 1947 N N . ASP A 1 247 ? -6.432 9.312 -3.274 1.00 82.38 247 ASP A N 1
ATOM 1948 C CA . ASP A 1 247 ? -5.539 10.458 -3.076 1.00 82.38 247 ASP A CA 1
ATOM 1949 C C . ASP A 1 247 ? -4.167 10.006 -2.569 1.00 82.38 247 ASP A C 1
ATOM 1951 O O . ASP A 1 247 ? -3.130 10.508 -3.012 1.00 82.38 247 ASP A O 1
ATOM 1955 N N . ALA A 1 248 ? -4.145 9.003 -1.689 1.00 81.75 248 ALA A N 1
ATOM 1956 C CA . ALA A 1 248 ? -2.914 8.399 -1.186 1.00 81.75 248 ALA A CA 1
ATOM 1957 C C . ALA A 1 248 ? -2.364 7.284 -2.098 1.00 81.75 248 ALA A C 1
ATOM 1959 O O . ALA A 1 248 ? -1.199 6.912 -1.968 1.00 81.75 248 ALA A O 1
ATOM 1960 N N . ARG A 1 249 ? -3.173 6.769 -3.034 1.00 85.12 249 ARG A N 1
ATOM 1961 C CA . ARG A 1 249 ? -2.895 5.595 -3.887 1.00 85.12 249 ARG A CA 1
ATOM 1962 C C . ARG A 1 249 ? -2.507 4.369 -3.076 1.00 85.12 249 ARG A C 1
ATOM 1964 O O . ARG A 1 249 ? -1.415 3.806 -3.218 1.00 85.12 249 ARG A O 1
ATOM 1971 N N . GLY A 1 250 ? -3.401 3.965 -2.192 1.00 90.19 250 GLY A N 1
ATOM 1972 C CA . GLY A 1 250 ? -3.165 2.781 -1.392 1.00 90.19 250 GLY A CA 1
ATOM 1973 C C . GLY A 1 250 ? -4.335 2.377 -0.535 1.00 90.19 250 GLY A C 1
ATOM 1974 O O . GLY A 1 250 ? -5.374 3.027 -0.506 1.00 90.19 250 GLY A O 1
ATOM 1975 N N . ILE A 1 251 ? -4.127 1.271 0.156 1.00 93.25 251 ILE A N 1
ATOM 1976 C CA . ILE A 1 251 ? -5.070 0.716 1.101 1.00 93.25 251 ILE A CA 1
ATOM 1977 C C . ILE A 1 251 ? -4.798 1.317 2.475 1.00 93.25 251 ILE A C 1
ATOM 1979 O O . ILE A 1 251 ? -3.679 1.244 2.990 1.00 93.25 251 ILE A O 1
ATOM 1983 N N . GLU A 1 252 ? -5.837 1.894 3.063 1.00 93.81 252 GLU A N 1
ATOM 1984 C CA . GLU A 1 252 ? -5.869 2.287 4.464 1.00 93.81 252 GLU A CA 1
ATOM 1985 C C . GLU A 1 252 ? -6.550 1.201 5.279 1.00 93.81 252 GLU A C 1
ATOM 1987 O O . GLU A 1 252 ? -7.603 0.699 4.898 1.00 93.81 252 GLU A O 1
ATOM 1992 N N . MET A 1 253 ? -5.955 0.873 6.418 1.00 95.19 253 MET A N 1
ATOM 1993 C CA . MET A 1 253 ? -6.507 -0.037 7.412 1.00 95.19 253 MET A CA 1
ATOM 1994 C C . MET A 1 253 ? -6.719 0.744 8.702 1.00 95.19 253 MET A C 1
ATOM 1996 O O . MET A 1 253 ? -5.835 1.504 9.108 1.00 95.19 253 MET A O 1
ATOM 2000 N N . SER A 1 254 ? -7.861 0.575 9.366 1.00 93.38 254 SER A N 1
ATOM 2001 C CA . SER A 1 254 ? -8.134 1.238 10.641 1.00 93.38 254 SER A CA 1
ATOM 2002 C C . SER A 1 254 ? -8.957 0.386 11.595 1.00 93.38 254 SER A C 1
ATOM 2004 O O . SER A 1 254 ? -9.872 -0.308 11.179 1.00 93.38 254 SER A O 1
ATOM 2006 N N . THR A 1 255 ? -8.658 0.486 12.886 1.00 92.81 255 THR A N 1
ATOM 2007 C CA . THR A 1 255 ? -9.405 -0.133 13.982 1.00 92.81 255 THR A CA 1
ATOM 2008 C C . THR A 1 255 ? -9.631 0.934 15.035 1.00 92.81 255 THR A C 1
ATOM 2010 O O . THR A 1 255 ? -8.691 1.629 15.433 1.00 92.81 255 THR A O 1
ATOM 2013 N N . ALA A 1 256 ? -10.877 1.068 15.470 1.00 88.88 256 ALA A N 1
ATOM 2014 C CA . ALA A 1 256 ? -11.239 1.901 16.603 1.00 88.88 256 ALA A CA 1
ATOM 2015 C C . ALA A 1 256 ? -11.230 1.050 17.874 1.00 88.88 256 ALA A C 1
ATOM 2017 O O . ALA A 1 256 ? -11.823 -0.026 17.888 1.00 88.88 256 ALA A O 1
ATOM 2018 N N . PHE A 1 257 ? -10.589 1.535 18.934 1.00 88.12 257 PHE A N 1
ATOM 2019 C CA . PHE A 1 257 ? -10.708 0.914 20.252 1.00 88.12 257 PHE A CA 1
ATOM 2020 C C . PHE A 1 257 ? -11.944 1.446 20.992 1.00 88.12 257 PHE A C 1
ATOM 2022 O O . PHE A 1 257 ? -12.522 2.463 20.597 1.00 88.12 257 PHE A O 1
ATOM 2029 N N . ASP A 1 258 ? -12.326 0.761 22.072 1.00 83.62 258 ASP A N 1
ATOM 2030 C CA . ASP A 1 258 ? -13.345 1.186 23.021 1.00 83.62 258 ASP A CA 1
ATOM 2031 C C . ASP A 1 258 ? -13.064 2.604 23.542 1.00 83.62 258 ASP A C 1
ATOM 2033 O O . ASP A 1 258 ? -11.916 3.038 23.661 1.00 83.62 258 ASP A O 1
ATOM 2037 N N . GLU A 1 259 ? -14.119 3.340 23.872 1.00 80.81 259 GLU A N 1
ATOM 2038 C CA . GLU A 1 259 ? -14.026 4.713 24.379 1.00 80.81 259 GLU A CA 1
ATOM 2039 C C . GLU A 1 259 ? -13.315 4.793 25.740 1.00 80.81 259 GLU A C 1
ATOM 2041 O O . GLU A 1 259 ? -12.726 5.819 26.093 1.00 80.81 259 GLU A O 1
ATOM 2046 N N . LYS A 1 260 ? -13.313 3.692 26.499 1.00 82.00 260 LYS A N 1
ATOM 2047 C CA . LYS A 1 260 ? -12.576 3.551 27.758 1.00 82.00 260 LYS A CA 1
ATOM 2048 C C . LYS A 1 260 ? -11.081 3.328 27.537 1.00 82.00 260 LYS A C 1
ATOM 2050 O O . LYS A 1 260 ? -10.303 3.583 28.460 1.00 82.00 260 LYS A O 1
ATOM 2055 N N . ALA A 1 261 ? -10.657 2.891 26.348 1.00 82.88 261 ALA A N 1
ATOM 2056 C CA . ALA A 1 261 ? -9.250 2.678 26.040 1.00 82.88 261 ALA A CA 1
ATOM 2057 C C . ALA A 1 261 ? -8.503 4.019 26.026 1.00 82.88 261 ALA A C 1
ATOM 2059 O O . ALA A 1 261 ? -8.620 4.831 25.104 1.00 82.88 261 ALA A O 1
ATOM 2060 N N . LYS A 1 262 ? -7.696 4.248 27.063 1.00 79.75 262 LYS A N 1
ATOM 2061 C CA . LYS A 1 262 ? -6.884 5.458 27.218 1.00 79.75 262 LYS A CA 1
ATOM 2062 C C . LYS A 1 262 ? -5.410 5.100 27.244 1.00 79.75 262 LYS A C 1
ATOM 2064 O O . LYS A 1 262 ? -4.994 4.139 27.887 1.00 79.75 262 LYS A O 1
ATOM 2069 N N . MET A 1 263 ? -4.608 5.912 26.566 1.00 83.81 263 MET A N 1
ATOM 2070 C CA . MET A 1 263 ? -3.159 5.780 26.573 1.00 83.81 263 MET A CA 1
ATOM 2071 C C . MET A 1 263 ? -2.518 7.164 26.633 1.00 83.81 263 MET A C 1
ATOM 2073 O O . MET A 1 263 ? -2.988 8.097 25.981 1.00 83.81 263 MET A O 1
ATOM 2077 N N . SER A 1 264 ? -1.469 7.312 27.446 1.00 85.62 264 SER A N 1
ATOM 2078 C CA . SER A 1 264 ? -0.768 8.590 27.565 1.00 85.62 264 SER A CA 1
ATOM 2079 C C . SER A 1 264 ? -0.063 8.945 26.246 1.00 85.62 264 SER A C 1
ATOM 2081 O O . SER A 1 264 ? 0.362 8.041 25.519 1.00 85.62 264 SER A O 1
ATOM 2083 N N . PRO A 1 265 ? 0.130 10.240 25.936 1.00 86.50 265 PRO A N 1
ATOM 2084 C CA . PRO A 1 265 ? 0.876 10.655 24.748 1.00 86.50 265 PRO A CA 1
ATOM 2085 C C . PRO A 1 265 ? 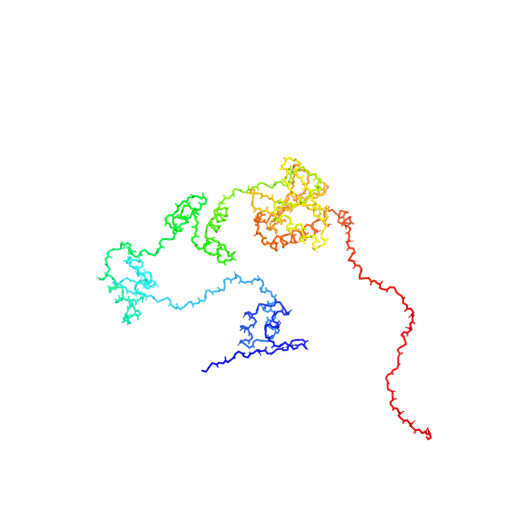2.277 10.030 24.658 1.00 86.50 265 PRO A C 1
ATOM 2087 O O . PRO A 1 265 ? 2.693 9.612 23.583 1.00 86.50 265 PRO A O 1
ATOM 2090 N N . ALA A 1 266 ? 2.975 9.881 25.790 1.00 84.81 266 ALA A N 1
ATOM 2091 C CA . ALA A 1 266 ? 4.292 9.246 25.842 1.00 84.81 266 ALA A CA 1
ATOM 2092 C C . ALA A 1 266 ? 4.249 7.770 25.411 1.00 84.81 266 ALA A C 1
ATOM 2094 O O . ALA A 1 266 ? 5.076 7.328 24.618 1.00 84.81 266 ALA A O 1
ATOM 2095 N N . ALA A 1 267 ? 3.249 7.015 25.873 1.00 86.06 267 ALA A N 1
ATOM 2096 C CA . ALA A 1 267 ? 3.069 5.628 25.460 1.00 86.06 267 ALA A CA 1
ATOM 2097 C C . ALA A 1 267 ? 2.639 5.509 23.985 1.00 86.06 267 ALA A C 1
ATOM 2099 O O . ALA A 1 267 ? 3.016 4.546 23.318 1.00 86.06 267 ALA A O 1
ATOM 2100 N N . ILE A 1 268 ? 1.896 6.492 23.456 1.00 87.00 268 ILE A N 1
ATOM 2101 C CA . ILE A 1 268 ? 1.545 6.556 22.026 1.00 87.00 268 ILE A CA 1
ATOM 2102 C C . ILE A 1 268 ? 2.807 6.761 21.185 1.00 87.00 268 ILE A C 1
ATOM 2104 O O . ILE A 1 268 ? 3.019 6.034 20.215 1.00 87.00 268 ILE A O 1
ATOM 2108 N N . ASN A 1 269 ? 3.660 7.706 21.575 1.00 85.06 269 ASN A N 1
ATOM 2109 C CA . ASN A 1 269 ? 4.908 7.986 20.871 1.00 85.06 269 ASN A CA 1
ATOM 2110 C C . ASN A 1 269 ? 5.838 6.773 20.891 1.00 85.06 269 ASN A C 1
ATOM 2112 O O . ASN A 1 269 ? 6.259 6.326 19.828 1.00 85.06 269 ASN A O 1
ATOM 2116 N N . LEU A 1 270 ? 6.037 6.157 22.060 1.00 87.75 270 LEU A N 1
ATOM 2117 C CA . LEU A 1 270 ? 6.853 4.951 22.188 1.00 87.75 270 LEU A CA 1
ATOM 2118 C C . LEU A 1 270 ? 6.321 3.798 21.321 1.00 87.75 270 LEU A C 1
ATOM 2120 O O . LEU A 1 270 ? 7.093 3.071 20.697 1.00 87.75 270 LEU A O 1
ATOM 2124 N N . PHE A 1 271 ? 4.999 3.617 21.245 1.00 89.44 271 PHE A N 1
ATOM 2125 C CA . PHE A 1 271 ? 4.415 2.635 20.332 1.00 89.44 271 PHE A CA 1
ATOM 2126 C C . PHE A 1 271 ? 4.750 2.965 18.870 1.00 89.44 271 PHE A C 1
ATOM 2128 O O . PHE A 1 271 ? 5.198 2.087 18.133 1.00 89.44 271 PHE A O 1
ATOM 2135 N N . ASN A 1 272 ? 4.553 4.218 18.458 1.00 87.38 272 ASN A N 1
ATOM 2136 C CA . ASN A 1 272 ? 4.755 4.670 17.081 1.00 87.38 272 ASN A CA 1
ATOM 2137 C C . ASN A 1 272 ? 6.226 4.663 16.641 1.00 87.38 272 ASN A C 1
ATOM 2139 O O . ASN A 1 272 ? 6.488 4.529 15.445 1.00 87.38 272 ASN A O 1
ATOM 2143 N N . GLU A 1 273 ? 7.165 4.819 17.571 1.00 86.06 273 GLU A N 1
ATOM 2144 C CA . GLU A 1 273 ? 8.607 4.687 17.332 1.00 86.06 273 GLU A CA 1
ATOM 2145 C C . GLU A 1 273 ? 8.989 3.230 17.055 1.00 86.06 273 GLU A C 1
ATOM 2147 O O . GLU A 1 273 ? 9.728 2.948 16.116 1.00 86.06 273 GLU A O 1
ATOM 2152 N N . ASN A 1 274 ? 8.407 2.296 17.811 1.00 87.75 274 ASN A N 1
ATOM 2153 C CA . ASN A 1 274 ? 8.651 0.862 17.646 1.00 87.75 274 ASN A CA 1
ATOM 2154 C C . ASN A 1 274 ? 7.869 0.236 16.478 1.00 87.75 274 ASN A C 1
ATOM 2156 O O . ASN A 1 274 ? 8.177 -0.874 16.051 1.00 87.75 274 ASN A O 1
ATOM 2160 N N . ASN A 1 275 ? 6.854 0.928 15.951 1.00 85.56 275 ASN A N 1
ATOM 2161 C CA . ASN A 1 275 ? 5.995 0.440 14.875 1.00 85.56 275 ASN A CA 1
ATOM 2162 C C . ASN A 1 275 ? 6.000 1.433 13.709 1.00 85.56 275 ASN A C 1
ATOM 2164 O O . ASN A 1 275 ? 5.291 2.439 13.692 1.00 85.56 275 ASN A O 1
ATOM 2168 N N . ILE A 1 276 ? 6.817 1.151 12.695 1.00 80.94 276 ILE A N 1
ATOM 2169 C CA . ILE A 1 276 ? 6.959 2.045 11.537 1.00 80.94 276 ILE A CA 1
ATOM 2170 C C . ILE A 1 276 ? 5.728 1.959 10.624 1.00 80.94 276 ILE A C 1
ATOM 2172 O O . ILE A 1 276 ? 5.232 2.990 10.175 1.00 80.94 276 ILE A O 1
ATOM 2176 N N . ALA A 1 277 ? 5.215 0.747 10.392 1.00 82.38 277 ALA A N 1
ATOM 2177 C CA . ALA A 1 277 ? 4.129 0.473 9.445 1.00 82.38 277 ALA A CA 1
ATOM 2178 C C . ALA A 1 277 ? 2.716 0.731 10.000 1.00 82.38 277 ALA A C 1
ATOM 2180 O O . ALA A 1 277 ? 1.754 0.783 9.235 1.00 82.38 277 ALA A O 1
ATOM 2181 N N . VAL A 1 278 ? 2.583 0.886 11.319 1.00 90.75 278 VAL A N 1
ATOM 2182 C CA . VAL A 1 278 ? 1.297 1.050 12.005 1.00 90.75 278 VAL A CA 1
ATOM 2183 C C . VAL A 1 278 ? 1.389 2.236 12.952 1.00 90.75 278 VAL A C 1
ATOM 2185 O O . VAL A 1 278 ? 2.386 2.391 13.653 1.00 90.75 278 VAL A O 1
ATOM 2188 N N . LYS A 1 279 ? 0.356 3.075 12.983 1.00 89.88 279 LYS A N 1
ATOM 2189 C CA . LYS A 1 279 ? 0.283 4.256 13.836 1.00 89.88 279 LYS A CA 1
ATOM 2190 C C . LYS A 1 279 ? -0.915 4.192 14.762 1.00 89.88 279 LYS A C 1
ATOM 2192 O O . LYS A 1 279 ? -2.016 3.835 14.368 1.00 89.88 279 LYS A O 1
ATOM 2197 N N . LEU A 1 280 ? -0.676 4.557 16.008 1.00 90.06 280 LEU A N 1
ATOM 2198 C CA . LEU A 1 280 ? -1.668 4.675 17.057 1.00 90.06 280 LEU A CA 1
ATOM 2199 C C . LEU A 1 280 ? -1.824 6.155 17.389 1.00 90.06 280 LEU A C 1
ATOM 2201 O O . LEU A 1 280 ? -0.831 6.871 17.528 1.00 90.06 280 LEU A O 1
ATOM 2205 N N . PHE A 1 281 ? -3.056 6.634 17.489 1.00 88.25 281 PHE A N 1
ATOM 2206 C CA . PHE A 1 281 ? -3.337 8.019 17.859 1.00 88.25 281 PHE A CA 1
ATOM 2207 C C . PHE A 1 281 ? -4.733 8.154 18.458 1.00 88.25 281 PHE A C 1
ATOM 2209 O O . PHE A 1 281 ? -5.611 7.326 18.223 1.00 88.25 281 PHE A O 1
ATOM 2216 N N . PHE A 1 282 ? -4.957 9.216 19.228 1.00 86.62 282 PHE A N 1
ATOM 2217 C CA . PHE A 1 282 ? -6.287 9.548 19.726 1.00 86.62 282 PHE A CA 1
ATOM 2218 C C . PHE A 1 282 ? -7.035 10.401 18.695 1.00 86.62 282 PHE A C 1
ATOM 2220 O O . PHE A 1 282 ? -6.608 11.515 18.376 1.00 86.62 282 PHE A O 1
ATOM 2227 N N . SER A 1 283 ? -8.147 9.892 18.165 1.00 84.81 283 SER A N 1
ATOM 2228 C CA . SER A 1 283 ? -8.992 10.644 17.239 1.00 84.81 283 SER A CA 1
ATOM 2229 C C . SER A 1 283 ? -9.934 11.547 18.020 1.00 84.81 283 SER A C 1
ATOM 2231 O O . SER A 1 283 ? -10.879 11.072 18.644 1.00 84.81 283 SER A O 1
ATOM 2233 N N . ARG A 1 284 ? -9.714 12.865 17.942 1.00 81.00 284 ARG A N 1
ATOM 2234 C CA . ARG A 1 284 ? -10.632 13.851 18.538 1.00 81.00 284 ARG A CA 1
ATOM 2235 C C . ARG A 1 284 ? -12.024 13.775 17.916 1.00 81.00 284 ARG A C 1
ATOM 2237 O O . ARG A 1 284 ? -13.005 13.878 18.633 1.00 81.00 284 ARG A O 1
ATOM 2244 N N . THR A 1 285 ? -12.100 13.537 16.606 1.00 75.81 285 THR A N 1
ATOM 2245 C CA . THR A 1 285 ? -13.367 13.431 15.868 1.00 75.81 285 THR A CA 1
ATOM 2246 C C . THR A 1 285 ? -14.216 12.252 16.337 1.00 75.81 285 THR A C 1
ATOM 2248 O O . THR A 1 285 ? -15.430 12.377 16.398 1.00 75.81 285 THR A O 1
ATOM 2251 N N . ARG A 1 286 ? -13.593 11.115 16.683 1.00 77.69 286 ARG A N 1
ATOM 2252 C CA . ARG A 1 286 ? -14.310 9.911 17.148 1.00 77.69 286 ARG A CA 1
ATOM 2253 C C . ARG A 1 286 ? -14.275 9.703 18.664 1.00 77.69 286 ARG A C 1
ATOM 2255 O O . ARG A 1 286 ? -14.799 8.704 19.145 1.00 77.69 286 ARG A O 1
ATOM 2262 N N . GLY A 1 287 ? -13.614 10.597 19.400 1.00 83.88 287 GLY A N 1
ATOM 2263 C CA . GLY A 1 287 ? -13.473 10.523 20.856 1.00 83.88 287 GLY A CA 1
ATOM 2264 C C . GLY A 1 287 ? -12.760 9.270 21.377 1.00 83.88 287 GLY A C 1
ATOM 2265 O O . GLY A 1 287 ? -12.931 8.927 22.540 1.00 83.88 287 GLY A O 1
ATOM 2266 N N . ARG A 1 288 ? -11.984 8.568 20.543 1.00 88.06 288 ARG A N 1
ATOM 2267 C CA . ARG A 1 288 ? -11.420 7.250 20.878 1.00 88.06 288 ARG A CA 1
ATOM 2268 C C . ARG A 1 288 ? -10.056 7.009 20.245 1.00 88.06 288 ARG A C 1
ATOM 2270 O O . ARG A 1 288 ? -9.657 7.687 19.290 1.00 88.06 288 ARG A O 1
ATOM 2277 N N . LEU A 1 289 ? -9.329 6.040 20.794 1.00 89.19 289 LEU A N 1
ATOM 2278 C CA . LEU A 1 289 ? -8.037 5.611 20.270 1.00 89.19 289 LEU A CA 1
ATOM 2279 C C . LEU A 1 289 ? -8.230 4.875 18.933 1.00 89.19 289 LEU A C 1
ATOM 2281 O O . LEU A 1 289 ? -9.165 4.092 18.773 1.00 89.19 289 LEU A O 1
ATOM 2285 N N . MET A 1 290 ? -7.339 5.124 17.976 1.00 89.69 290 MET A N 1
ATOM 2286 C CA . MET A 1 290 ? -7.375 4.548 16.632 1.00 89.69 290 MET A CA 1
ATOM 2287 C C . MET A 1 290 ? -6.019 3.943 16.277 1.00 89.69 290 MET A C 1
ATOM 2289 O O . MET A 1 290 ? -4.992 4.607 16.427 1.00 89.69 290 MET A O 1
ATOM 2293 N N . LEU A 1 291 ? -6.024 2.717 15.753 1.00 92.31 291 LEU A N 1
ATOM 2294 C CA . LEU A 1 291 ? -4.864 2.086 15.123 1.00 92.31 291 LEU A CA 1
ATOM 2295 C C . LEU A 1 291 ? -5.029 2.133 13.608 1.00 92.31 291 LEU A C 1
ATOM 2297 O O . LEU A 1 291 ? -6.008 1.595 13.092 1.00 92.31 291 LEU A O 1
ATOM 2301 N N . THR A 1 292 ? -4.075 2.708 12.887 1.00 92.81 292 THR A N 1
ATOM 2302 C CA . THR A 1 292 ? -4.094 2.787 11.426 1.00 92.81 292 THR A CA 1
ATOM 2303 C C . THR A 1 292 ? -2.834 2.223 10.795 1.00 92.81 292 THR A C 1
ATOM 2305 O O . THR A 1 292 ? -1.753 2.274 11.373 1.00 92.81 292 THR A O 1
ATOM 2308 N N . ALA A 1 293 ? -2.964 1.708 9.581 1.00 93.12 293 ALA A N 1
ATOM 2309 C CA . ALA A 1 293 ? -1.842 1.370 8.719 1.00 93.12 293 ALA A CA 1
ATOM 2310 C C . ALA A 1 293 ? -2.157 1.773 7.281 1.00 93.12 293 ALA A C 1
ATOM 2312 O O . ALA A 1 293 ? -3.320 1.933 6.905 1.00 93.12 293 ALA A O 1
ATOM 2313 N N . PHE A 1 294 ? -1.109 1.940 6.483 1.00 91.06 294 PHE A N 1
ATOM 2314 C CA . PHE A 1 294 ? -1.227 2.287 5.076 1.00 91.06 294 PHE A CA 1
ATOM 2315 C C . PHE A 1 294 ? -0.272 1.439 4.247 1.00 91.06 294 PHE A C 1
ATOM 2317 O O . PHE A 1 294 ? 0.897 1.285 4.602 1.00 91.06 294 PHE A O 1
ATOM 2324 N N . GLN A 1 295 ? -0.762 0.939 3.118 1.00 91.88 295 GLN A N 1
ATOM 2325 C CA . GLN A 1 295 ? 0.037 0.214 2.145 1.00 91.88 295 GLN A CA 1
ATOM 2326 C C . GLN A 1 295 ? -0.252 0.756 0.747 1.00 91.88 295 GLN A C 1
ATOM 2328 O O . GLN A 1 295 ? -1.384 0.695 0.270 1.00 91.88 295 GLN A O 1
ATOM 2333 N N . SER A 1 296 ? 0.778 1.256 0.059 1.00 88.94 296 SER A N 1
ATOM 2334 C CA . SER A 1 296 ? 0.641 1.700 -1.331 1.00 88.94 296 SER A CA 1
ATOM 2335 C C . SER A 1 296 ? 0.126 0.567 -2.217 1.00 88.94 296 SER A C 1
ATOM 2337 O O . SER A 1 296 ? 0.622 -0.561 -2.138 1.00 88.94 296 SER A O 1
ATOM 2339 N N . ALA A 1 297 ? -0.839 0.892 -3.075 1.00 89.56 297 ALA A N 1
ATOM 2340 C CA . ALA A 1 297 ? -1.525 -0.057 -3.940 1.00 89.56 297 ALA A CA 1
ATOM 2341 C C . ALA A 1 297 ? -2.054 0.638 -5.202 1.00 89.56 297 ALA A C 1
ATOM 2343 O O . ALA A 1 297 ? -2.522 1.781 -5.161 1.00 89.56 297 ALA A O 1
ATOM 2344 N N . LYS A 1 298 ? -2.016 -0.067 -6.333 1.00 85.88 298 LYS A N 1
ATOM 2345 C CA . LYS A 1 298 ? -2.775 0.331 -7.524 1.00 85.88 298 LYS A CA 1
ATOM 2346 C C . LYS A 1 298 ? -4.245 -0.066 -7.350 1.00 85.88 298 LYS A C 1
ATOM 2348 O O . LYS A 1 298 ? -4.534 -1.016 -6.630 1.00 85.88 298 LYS A O 1
ATOM 2353 N N . SER A 1 299 ? -5.143 0.677 -7.986 1.00 85.19 299 SER A N 1
ATOM 2354 C CA . SER A 1 299 ? -6.586 0.401 -8.010 1.00 85.19 299 SER A CA 1
ATOM 2355 C C . SER A 1 299 ? -6.929 -0.889 -8.759 1.00 85.19 299 SER A C 1
ATOM 2357 O O . SER A 1 299 ? -7.923 -1.536 -8.443 1.00 85.19 299 SER A O 1
ATOM 2359 N N . ASP A 1 300 ? -6.101 -1.238 -9.740 1.00 83.06 300 ASP A N 1
ATOM 2360 C CA . ASP A 1 300 ? -6.272 -2.307 -10.717 1.00 83.06 300 ASP A CA 1
ATOM 2361 C C . ASP A 1 300 ? -4.929 -3.011 -10.980 1.00 83.06 300 ASP A C 1
ATOM 2363 O O . ASP A 1 300 ? -3.850 -2.460 -10.717 1.00 83.06 300 ASP A O 1
ATOM 2367 N N . ASN A 1 301 ? -4.985 -4.237 -11.512 1.00 78.44 301 ASN A N 1
ATOM 2368 C CA . ASN A 1 301 ? -3.802 -5.003 -11.932 1.00 78.44 301 ASN A CA 1
ATOM 2369 C C . ASN A 1 301 ? -2.692 -5.084 -10.855 1.00 78.44 301 ASN A C 1
ATOM 2371 O O . ASN A 1 301 ? -1.488 -5.029 -11.147 1.00 78.44 301 ASN A O 1
ATOM 2375 N N . GLN A 1 302 ? -3.099 -5.154 -9.585 1.00 83.94 302 GLN A N 1
ATOM 2376 C CA . GLN A 1 302 ? -2.226 -5.154 -8.418 1.00 83.94 302 GLN A CA 1
ATOM 2377 C C . GLN A 1 302 ? -2.020 -6.585 -7.922 1.00 83.94 302 GLN A C 1
ATOM 2379 O O . GLN A 1 302 ? -2.971 -7.316 -7.682 1.00 83.94 302 GLN A O 1
ATOM 2384 N N . ARG A 1 303 ? -0.761 -6.971 -7.688 1.00 83.44 303 ARG A N 1
ATOM 2385 C CA . ARG A 1 303 ? -0.458 -8.205 -6.950 1.00 83.44 303 ARG A CA 1
ATOM 2386 C C . ARG A 1 303 ? -0.981 -8.097 -5.521 1.00 83.44 303 ARG A C 1
ATOM 2388 O O . ARG A 1 303 ? -0.682 -7.102 -4.851 1.00 83.44 303 ARG A O 1
ATOM 2395 N N . ILE A 1 304 ? -1.731 -9.100 -5.074 1.00 89.56 304 ILE A N 1
ATOM 2396 C CA . ILE A 1 304 ? -2.471 -9.053 -3.809 1.00 89.56 304 ILE A CA 1
ATOM 2397 C C . ILE A 1 304 ? -1.611 -9.427 -2.597 1.00 89.56 304 ILE A C 1
ATOM 2399 O O . ILE A 1 304 ? -1.850 -8.951 -1.490 1.00 89.56 304 ILE A O 1
ATOM 2403 N N . GLU A 1 305 ? -0.555 -10.216 -2.799 1.00 89.81 305 GLU A N 1
ATOM 2404 C CA . GLU A 1 305 ? 0.275 -10.781 -1.730 1.00 89.81 305 GLU A CA 1
ATOM 2405 C C . GLU A 1 305 ? 0.916 -9.714 -0.823 1.00 89.81 305 GLU A C 1
ATOM 2407 O O . GLU A 1 305 ? 0.870 -9.870 0.397 1.00 89.81 305 GLU A O 1
ATOM 2412 N N . PRO A 1 306 ? 1.454 -8.588 -1.341 1.00 90.44 306 PRO A N 1
ATOM 2413 C CA . PRO A 1 306 ? 1.954 -7.512 -0.486 1.00 90.44 306 PRO A CA 1
ATOM 2414 C C . PRO A 1 306 ? 0.867 -6.878 0.392 1.00 90.44 306 PRO A C 1
ATOM 2416 O O . PRO A 1 306 ? 1.161 -6.462 1.511 1.00 90.44 306 PRO A O 1
ATOM 2419 N N . LEU A 1 307 ? -0.375 -6.805 -0.099 1.00 93.88 307 LEU A N 1
ATOM 2420 C CA . LEU A 1 307 ? -1.498 -6.220 0.638 1.00 93.88 307 LEU A CA 1
ATOM 2421 C C . LEU A 1 307 ? -1.989 -7.170 1.730 1.00 93.88 307 LEU A C 1
ATOM 2423 O O . LEU A 1 307 ? -2.241 -6.731 2.848 1.00 93.88 307 LEU A O 1
ATOM 2427 N N . LEU A 1 308 ? -2.040 -8.472 1.438 1.00 93.31 308 LEU A N 1
ATOM 2428 C CA . LEU A 1 308 ? -2.331 -9.505 2.432 1.00 93.31 308 LEU A CA 1
ATOM 2429 C C . LEU A 1 308 ? -1.273 -9.548 3.532 1.00 93.31 308 LEU A C 1
ATOM 2431 O O . LEU A 1 308 ? -1.619 -9.579 4.708 1.00 93.31 308 LEU A O 1
ATOM 2435 N N . ASN A 1 309 ? 0.011 -9.478 3.174 1.00 93.50 309 ASN A N 1
ATOM 2436 C CA . ASN A 1 309 ? 1.086 -9.413 4.162 1.00 93.50 309 ASN A CA 1
ATOM 2437 C C . ASN A 1 309 ? 0.962 -8.165 5.045 1.00 93.50 309 ASN A C 1
ATOM 2439 O O . ASN A 1 309 ? 1.085 -8.262 6.264 1.00 93.50 309 ASN A O 1
ATOM 2443 N N . ALA A 1 310 ? 0.672 -7.002 4.452 1.00 94.31 310 ALA A N 1
ATOM 2444 C CA . ALA A 1 310 ? 0.435 -5.778 5.213 1.00 94.31 310 ALA A CA 1
ATOM 2445 C C . ALA A 1 310 ? -0.761 -5.926 6.168 1.00 94.31 310 ALA A C 1
ATOM 2447 O O . ALA A 1 310 ? -0.658 -5.542 7.334 1.00 94.31 310 ALA A O 1
ATOM 2448 N N . TRP A 1 311 ? -1.851 -6.541 5.700 1.00 95.44 311 TRP A N 1
ATOM 2449 C CA . TRP A 1 311 ? -3.021 -6.843 6.516 1.00 95.44 311 TRP A CA 1
ATOM 2450 C C . TRP A 1 311 ? -2.696 -7.780 7.684 1.00 95.44 311 TRP A C 1
ATOM 2452 O O . TRP A 1 311 ? -3.046 -7.455 8.812 1.00 95.44 311 TRP A O 1
ATOM 2462 N N . PHE A 1 312 ? -2.002 -8.900 7.464 1.00 93.88 312 PHE A N 1
ATOM 2463 C CA . PHE A 1 312 ? -1.696 -9.853 8.538 1.00 93.88 312 PHE A CA 1
ATOM 2464 C C . PHE A 1 312 ? -0.715 -9.291 9.573 1.00 93.88 312 PHE A C 1
ATOM 2466 O O . PHE A 1 312 ? -0.874 -9.523 10.774 1.00 93.88 312 PHE A O 1
ATOM 2473 N N . CYS A 1 313 ? 0.265 -8.494 9.141 1.00 93.56 313 CYS A N 1
ATOM 2474 C CA . CYS A 1 313 ? 1.124 -7.743 10.057 1.00 93.56 313 CYS A CA 1
ATOM 2475 C C . CYS A 1 313 ? 0.301 -6.755 10.895 1.00 93.56 313 CYS A C 1
ATOM 2477 O O . CYS A 1 313 ? 0.435 -6.701 12.119 1.00 93.56 313 CYS A O 1
ATOM 2479 N N . TYR A 1 314 ? -0.584 -5.998 10.241 1.00 95.50 314 TYR A N 1
ATOM 2480 C CA . TYR A 1 314 ? -1.480 -5.061 10.907 1.00 95.50 314 TYR A CA 1
ATOM 2481 C C . TYR A 1 314 ? -2.413 -5.760 11.904 1.00 95.50 314 TYR A C 1
ATOM 2483 O O . TYR A 1 314 ? -2.509 -5.321 13.050 1.00 95.50 314 TYR A O 1
ATOM 2491 N N . SER A 1 315 ? -3.066 -6.855 11.504 1.00 93.62 315 SER A N 1
ATOM 2492 C CA . SER A 1 315 ? -4.022 -7.584 12.338 1.00 93.62 315 SER A CA 1
ATOM 2493 C C . SER A 1 315 ? -3.348 -8.204 13.557 1.00 93.62 315 SER A C 1
ATOM 2495 O O . SER A 1 315 ? -3.908 -8.163 14.643 1.00 93.62 315 SER A O 1
ATOM 2497 N N . THR A 1 316 ? -2.113 -8.692 13.413 1.00 92.38 316 THR A N 1
ATOM 2498 C CA . THR A 1 316 ? -1.330 -9.231 14.537 1.00 92.38 316 THR A CA 1
ATOM 2499 C C . THR A 1 316 ? -1.084 -8.159 15.600 1.00 92.38 316 THR A C 1
ATOM 2501 O O . THR A 1 316 ? -1.420 -8.346 16.770 1.00 92.38 316 THR A O 1
ATOM 2504 N N . ILE A 1 317 ? -0.579 -6.991 15.185 1.00 92.38 317 ILE A N 1
ATOM 2505 C CA . ILE A 1 317 ? -0.338 -5.856 16.089 1.00 92.38 317 ILE A CA 1
ATOM 2506 C C . ILE A 1 317 ? -1.659 -5.368 16.694 1.00 92.38 317 ILE A C 1
ATOM 2508 O O . ILE A 1 317 ? -1.727 -5.080 17.890 1.00 92.38 317 ILE A O 1
ATOM 2512 N N . ARG A 1 318 ? -2.725 -5.290 15.891 1.00 92.38 318 ARG A N 1
ATOM 2513 C CA . ARG A 1 318 ? -4.072 -4.944 16.357 1.00 92.38 318 ARG A CA 1
ATOM 2514 C C . ARG A 1 318 ? -4.526 -5.888 17.466 1.00 92.38 318 ARG A C 1
ATOM 2516 O O . ARG A 1 318 ? -4.923 -5.404 18.520 1.00 92.38 318 ARG A O 1
ATOM 2523 N N . ASP A 1 319 ? -4.444 -7.197 17.261 1.00 90.06 319 ASP A N 1
ATOM 2524 C CA . ASP A 1 319 ? -4.973 -8.208 18.183 1.00 90.06 319 ASP A CA 1
ATOM 2525 C C . ASP A 1 319 ? -4.202 -8.250 19.505 1.00 90.06 319 ASP A C 1
ATOM 2527 O O . ASP A 1 319 ? -4.789 -8.423 20.576 1.00 90.06 319 ASP A O 1
ATOM 2531 N N . GLU A 1 320 ? -2.887 -8.027 19.468 1.00 88.38 320 GLU A N 1
ATOM 2532 C CA . GLU A 1 320 ? -2.088 -7.800 20.677 1.00 88.38 320 GLU A CA 1
ATOM 2533 C C . GLU A 1 320 ? -2.574 -6.584 21.474 1.00 88.38 320 GLU A C 1
ATOM 2535 O O . GLU A 1 320 ? -2.670 -6.635 22.703 1.00 88.38 320 GLU A O 1
ATOM 2540 N N . ARG A 1 321 ? -2.909 -5.481 20.795 1.00 86.19 321 ARG A N 1
ATOM 2541 C CA . ARG A 1 321 ? -3.382 -4.258 21.460 1.00 86.19 321 ARG A CA 1
ATOM 2542 C C . ARG A 1 321 ? -4.819 -4.386 21.942 1.00 86.19 321 ARG A C 1
ATOM 2544 O O . ARG A 1 321 ? -5.107 -3.948 23.051 1.00 86.19 321 ARG A O 1
ATOM 2551 N N . MET A 1 322 ? -5.695 -5.017 21.168 1.00 82.31 322 MET A N 1
ATOM 2552 C CA . MET A 1 322 ? -7.083 -5.269 21.558 1.00 82.31 322 MET A CA 1
ATOM 2553 C C . MET A 1 322 ? -7.145 -6.127 22.821 1.00 82.31 322 MET A C 1
ATOM 2555 O O . MET A 1 322 ? -7.866 -5.769 23.742 1.00 82.31 322 MET A O 1
ATOM 2559 N N . ARG A 1 323 ? -6.305 -7.165 22.948 1.00 82.38 323 ARG A N 1
ATOM 2560 C CA . ARG A 1 323 ? -6.202 -7.944 24.198 1.00 82.38 323 ARG A CA 1
ATOM 2561 C C . ARG A 1 323 ? -5.805 -7.097 25.404 1.00 82.38 323 ARG A C 1
ATOM 2563 O O . ARG A 1 323 ? -6.268 -7.351 26.510 1.00 82.38 323 ARG A O 1
ATOM 2570 N N . LYS A 1 324 ? -4.957 -6.087 25.199 1.00 80.06 324 LYS A N 1
ATOM 2571 C CA . LYS A 1 324 ? -4.492 -5.200 26.270 1.00 80.06 324 LYS A CA 1
ATOM 2572 C C . LYS A 1 324 ? -5.527 -4.145 26.673 1.00 80.06 324 LYS A C 1
ATOM 2574 O O . LYS A 1 324 ? -5.567 -3.775 27.841 1.00 80.06 324 LYS A O 1
ATOM 2579 N N . PHE A 1 325 ? -6.302 -3.628 25.720 1.00 75.19 325 PHE A N 1
ATOM 2580 C CA . PHE A 1 325 ? -7.168 -2.467 25.946 1.00 75.19 325 PHE A CA 1
ATOM 2581 C C . PHE A 1 325 ? -8.667 -2.793 25.980 1.00 75.19 325 PHE A C 1
ATOM 2583 O O . PHE A 1 325 ? -9.388 -2.118 26.705 1.00 75.19 325 PHE A O 1
ATOM 2590 N N . ASN A 1 326 ? -9.122 -3.832 25.270 1.00 71.94 326 ASN A N 1
ATOM 2591 C CA . ASN A 1 326 ? -10.534 -4.222 25.137 1.00 71.94 326 ASN A CA 1
ATOM 2592 C C . ASN A 1 326 ? -10.705 -5.760 25.248 1.00 71.94 326 ASN A C 1
ATOM 2594 O O . ASN A 1 326 ? -11.077 -6.410 24.265 1.00 71.94 326 ASN A O 1
ATOM 2598 N N . PRO A 1 327 ? -10.437 -6.378 26.413 1.00 62.09 327 PRO A N 1
ATOM 2599 C CA . PRO A 1 327 ? -10.467 -7.838 26.558 1.00 62.09 327 PRO A CA 1
ATOM 2600 C C . PRO A 1 327 ? -11.844 -8.453 26.250 1.00 62.09 327 PRO A C 1
ATOM 2602 O O . PRO A 1 327 ? -11.916 -9.521 25.649 1.00 62.09 327 PRO A O 1
ATOM 2605 N N . GLU A 1 328 ? -12.937 -7.759 26.577 1.00 64.12 328 GLU A N 1
ATOM 2606 C CA . GLU A 1 328 ? -14.311 -8.222 26.321 1.00 64.12 328 GLU A CA 1
ATOM 2607 C C . GLU A 1 328 ? -14.635 -8.325 24.822 1.00 64.12 328 GLU A C 1
ATOM 2609 O O . GLU A 1 328 ? -15.337 -9.236 24.390 1.00 64.12 328 GLU A O 1
ATOM 2614 N N . GLN A 1 329 ? -14.072 -7.428 24.009 1.00 57.22 329 GLN A N 1
ATOM 2615 C CA . GLN A 1 329 ? -14.302 -7.373 22.563 1.00 57.22 329 GLN A CA 1
ATOM 2616 C C . GLN A 1 329 ? -13.498 -8.440 21.800 1.00 57.22 329 GLN A C 1
ATOM 2618 O O . GLN A 1 329 ? -13.870 -8.830 20.700 1.00 57.22 329 GLN A O 1
ATOM 2623 N N . VAL A 1 330 ? -12.400 -8.934 22.385 1.00 58.06 330 VAL A N 1
ATOM 2624 C CA . VAL A 1 330 ? -11.632 -10.067 21.838 1.00 58.06 330 VAL A CA 1
ATOM 2625 C C . VAL A 1 330 ? -12.375 -11.386 22.053 1.00 58.06 330 VAL A C 1
ATOM 2627 O O . VAL A 1 330 ? -12.325 -12.258 21.192 1.00 58.06 330 VAL A O 1
ATOM 2630 N N . LEU A 1 331 ? -13.093 -11.523 23.171 1.00 54.16 331 LEU A N 1
ATOM 2631 C CA . LEU A 1 331 ? -13.859 -12.729 23.503 1.00 54.16 331 LEU A CA 1
ATOM 2632 C C . LEU A 1 331 ? -15.154 -12.870 22.684 1.00 54.16 331 LEU A C 1
ATOM 2634 O O . LEU A 1 331 ? -15.697 -13.969 22.593 1.00 54.16 331 LEU A O 1
ATOM 2638 N N . SER A 1 332 ? -15.657 -11.780 22.093 1.00 52.25 332 SER A N 1
ATOM 2639 C CA . SER A 1 332 ? -16.902 -11.777 21.315 1.00 52.25 332 SER A CA 1
ATOM 2640 C C . SER A 1 332 ? -16.719 -12.053 19.819 1.00 52.25 332 SER A C 1
ATOM 2642 O O . SER A 1 332 ? -17.710 -12.324 19.137 1.00 52.25 332 SER A O 1
ATOM 2644 N N . VAL A 1 333 ? -15.486 -12.043 19.291 1.00 51.38 333 VAL A N 1
ATOM 2645 C CA . VAL A 1 333 ? -15.212 -12.527 17.929 1.00 51.38 333 VAL A CA 1
ATOM 2646 C C . VAL A 1 333 ? -15.291 -14.053 17.971 1.00 51.38 333 VAL A C 1
ATOM 2648 O O . VAL A 1 333 ? -14.440 -14.677 18.604 1.00 51.38 333 VAL A O 1
ATOM 2651 N N . PRO A 1 334 ? -16.287 -14.699 17.338 1.00 44.78 334 PRO A N 1
ATOM 2652 C CA . PRO A 1 334 ? -16.467 -16.126 17.534 1.00 44.78 334 PRO A CA 1
ATOM 2653 C C . PRO A 1 334 ? -15.300 -16.856 16.881 1.00 44.78 334 PRO A C 1
ATOM 2655 O O . PRO A 1 334 ? -15.112 -16.735 15.662 1.00 44.78 334 PRO A O 1
ATOM 2658 N N . GLU A 1 335 ? -14.549 -17.625 17.674 1.00 44.19 335 GLU A N 1
ATOM 2659 C CA . GLU A 1 335 ? -13.622 -18.623 17.154 1.00 44.19 335 GLU A CA 1
ATOM 2660 C C . GLU A 1 335 ? -14.396 -19.467 16.140 1.00 44.19 335 GLU A C 1
ATOM 2662 O O . GLU A 1 335 ? -15.332 -20.196 16.482 1.00 44.19 335 GLU A O 1
ATOM 2667 N N . LYS A 1 336 ? -14.052 -19.343 14.854 1.00 46.84 336 LYS A N 1
ATOM 2668 C CA . LYS A 1 336 ? -14.477 -20.349 13.890 1.00 46.84 336 LYS A CA 1
ATOM 2669 C C . LYS A 1 336 ? -13.824 -21.641 14.361 1.00 46.84 336 LYS A C 1
ATOM 2671 O O . LYS A 1 336 ? -12.623 -21.826 14.171 1.00 46.84 336 LYS A O 1
ATOM 2676 N N . LYS A 1 337 ? -14.620 -22.538 14.951 1.00 39.31 337 LYS A N 1
ATOM 2677 C CA . LYS A 1 337 ? -14.298 -23.963 14.927 1.00 39.31 337 LYS A CA 1
ATOM 2678 C C . LYS A 1 337 ? -13.953 -24.275 13.475 1.00 39.31 337 LYS A C 1
ATOM 2680 O O . LYS A 1 337 ? -14.771 -24.025 12.587 1.00 39.31 337 LYS A O 1
ATOM 2685 N N . LEU A 1 338 ? -12.726 -24.742 13.242 1.00 33.78 338 LEU A N 1
ATOM 2686 C CA . LEU A 1 338 ? -12.369 -25.383 11.982 1.00 33.78 338 LEU A CA 1
ATOM 2687 C C . LEU A 1 338 ? -13.518 -26.332 11.618 1.00 33.78 338 LEU A C 1
ATOM 2689 O O . LEU A 1 338 ? -14.017 -27.005 12.529 1.00 33.78 338 LEU A O 1
ATOM 2693 N N . PRO A 1 339 ? -13.983 -26.368 10.357 1.00 36.38 339 PRO A N 1
ATOM 2694 C CA . PRO A 1 339 ? -14.960 -27.364 9.959 1.00 36.38 339 PRO A CA 1
ATOM 2695 C C . PRO A 1 339 ? -14.379 -28.719 10.346 1.00 36.38 339 PRO A C 1
ATOM 2697 O O . PRO A 1 339 ? -13.322 -29.117 9.853 1.00 36.38 339 PRO A O 1
ATOM 2700 N N . GLY A 1 340 ? -15.021 -29.361 11.324 1.00 33.72 340 GLY A N 1
ATOM 2701 C CA . GLY A 1 340 ? -14.670 -30.709 11.717 1.00 33.72 340 GLY A CA 1
ATOM 2702 C C . GLY A 1 340 ? -14.718 -31.550 10.455 1.00 33.72 340 GLY A C 1
ATOM 2703 O O . GLY A 1 340 ? -15.711 -31.506 9.725 1.00 33.72 340 GLY A O 1
ATOM 2704 N N . LEU A 1 341 ? -13.624 -32.263 10.183 1.00 35.34 341 LEU A N 1
ATOM 2705 C CA . LEU A 1 341 ? -13.635 -33.359 9.224 1.00 35.34 341 LEU A CA 1
ATOM 2706 C C . LEU A 1 341 ? -14.906 -34.179 9.478 1.00 35.34 341 LEU A C 1
ATOM 2708 O O . LEU A 1 341 ? -15.214 -34.427 10.649 1.00 35.34 341 LEU A O 1
ATOM 2712 N N . PRO A 1 342 ? -15.666 -34.547 8.434 1.00 32.09 342 PRO A N 1
ATOM 2713 C CA . PRO A 1 342 ? -16.884 -35.308 8.619 1.00 32.09 342 PRO A CA 1
ATOM 2714 C C . PRO A 1 342 ? -16.521 -36.599 9.347 1.00 32.09 342 PRO A C 1
ATOM 2716 O O . PRO A 1 342 ? -15.858 -37.481 8.803 1.00 32.09 342 PRO A O 1
ATOM 2719 N N . VAL A 1 343 ? -16.926 -36.666 10.612 1.00 34.78 343 VAL A N 1
ATOM 2720 C CA . VAL A 1 343 ? -16.916 -37.887 11.398 1.00 34.78 343 VAL A CA 1
ATOM 2721 C C . VAL A 1 343 ? -17.945 -38.785 10.729 1.00 34.78 343 VAL A C 1
ATOM 2723 O O . VAL A 1 343 ? -19.149 -38.552 10.835 1.00 34.78 343 VAL A O 1
ATOM 2726 N N . GLN A 1 344 ? -17.465 -39.772 9.972 1.00 35.62 344 GLN A N 1
ATOM 2727 C CA . GLN A 1 344 ? -18.274 -40.934 9.636 1.00 35.62 344 GLN A CA 1
ATOM 2728 C C . GLN A 1 344 ? -18.689 -41.580 10.956 1.00 35.62 344 GLN A C 1
ATOM 2730 O O . GLN A 1 344 ? -17.845 -42.026 11.732 1.00 35.62 344 GLN A O 1
ATOM 2735 N N . GLY A 1 345 ? -19.993 -41.548 11.217 1.00 31.56 345 GLY A N 1
ATOM 2736 C CA . GLY A 1 345 ? -20.601 -42.224 12.346 1.00 31.56 345 GLY A CA 1
ATOM 2737 C C . GLY A 1 345 ? -20.407 -43.734 12.246 1.00 31.56 345 GLY A C 1
ATOM 2738 O O . GLY A 1 345 ? -20.721 -44.343 11.227 1.00 31.56 345 GLY A O 1
ATOM 2739 N N . ASP A 1 346 ? -19.868 -44.268 13.335 1.00 35.88 346 ASP A N 1
ATOM 2740 C CA . ASP A 1 346 ? -20.188 -45.524 14.001 1.00 35.88 346 ASP A CA 1
ATOM 2741 C C . ASP A 1 346 ? -20.519 -46.757 13.151 1.00 35.88 346 ASP A C 1
ATOM 2743 O O . ASP A 1 346 ? -21.633 -46.937 12.665 1.00 35.88 346 ASP A O 1
ATOM 2747 N N . SER A 1 347 ? -19.626 -47.749 13.222 1.00 32.50 347 SER A N 1
ATOM 2748 C CA . SER A 1 347 ? -20.103 -49.077 13.602 1.00 32.50 347 SER A CA 1
ATOM 2749 C C . SER A 1 347 ? -19.062 -49.865 14.398 1.00 32.50 347 SER A C 1
ATOM 2751 O O . SER A 1 347 ? -17.922 -50.027 13.977 1.00 32.50 347 SER A O 1
ATOM 2753 N N . ALA A 1 348 ? -19.549 -50.371 15.531 1.00 33.41 348 ALA A N 1
ATOM 2754 C CA . ALA A 1 348 ? -19.194 -51.627 16.178 1.00 33.41 348 ALA A CA 1
ATOM 2755 C C . ALA A 1 348 ? -17.764 -51.795 16.716 1.00 33.41 348 ALA A C 1
ATOM 2757 O O . ALA A 1 348 ? -16.781 -51.972 16.003 1.00 33.41 348 ALA A O 1
ATOM 2758 N N . GLY A 1 349 ? -17.699 -51.818 18.048 1.00 37.56 349 GLY A N 1
ATOM 2759 C CA . GLY A 1 349 ? -16.492 -52.011 18.825 1.00 37.56 349 GLY A CA 1
ATOM 2760 C C . GLY A 1 349 ? -15.712 -53.281 18.502 1.00 37.56 349 GLY A C 1
ATOM 2761 O O . GLY A 1 349 ? -16.255 -54.323 18.147 1.00 37.56 349 GLY A O 1
ATOM 2762 N N . SER A 1 350 ? -14.414 -53.208 18.758 1.00 30.72 350 SER A N 1
ATOM 2763 C CA . SER A 1 350 ? -13.609 -54.354 19.155 1.00 30.72 350 SER A CA 1
ATOM 2764 C C . SER A 1 350 ? -12.463 -53.848 20.019 1.00 30.72 350 SER A C 1
ATOM 2766 O O . SER A 1 350 ? -11.713 -52.952 19.641 1.00 30.72 350 SER A O 1
ATOM 2768 N N . LYS A 1 351 ? -12.407 -54.385 21.238 1.00 32.44 351 LYS A N 1
ATOM 2769 C CA . LYS A 1 351 ? -11.377 -54.146 22.249 1.00 32.44 351 LYS A CA 1
ATOM 2770 C C . LYS A 1 351 ? -9.983 -54.308 21.640 1.00 32.44 351 LYS A C 1
ATOM 2772 O O . LYS A 1 351 ? -9.685 -55.355 21.074 1.00 32.44 351 LYS A O 1
ATOM 2777 N N . ILE A 1 352 ? -9.107 -53.333 21.864 1.00 25.95 352 ILE A N 1
ATOM 2778 C CA . ILE A 1 352 ? -7.664 -53.538 21.728 1.00 25.95 352 ILE A CA 1
ATOM 2779 C C . ILE A 1 352 ? -7.222 -54.364 22.943 1.00 25.95 352 ILE A C 1
ATOM 2781 O O . ILE A 1 352 ? -7.112 -53.845 24.052 1.00 25.95 352 ILE A O 1
ATOM 2785 N N . GLN A 1 353 ? -7.020 -55.666 22.742 1.00 30.08 353 GLN A N 1
ATOM 2786 C CA . GLN A 1 353 ? -6.123 -56.456 23.580 1.00 30.08 353 GLN A CA 1
ATOM 2787 C C . GLN A 1 353 ? -4.733 -56.402 22.951 1.00 30.08 353 GLN A C 1
ATOM 2789 O O . GLN A 1 353 ? -4.558 -56.691 21.771 1.00 30.08 353 GLN A O 1
ATOM 2794 N N . VAL A 1 354 ? -3.751 -56.018 23.758 1.00 29.84 354 VAL A N 1
ATOM 2795 C CA . VAL A 1 354 ? -2.330 -56.189 23.455 1.00 29.84 354 VAL A CA 1
ATOM 2796 C C . VAL A 1 354 ? -1.894 -57.532 24.039 1.00 29.84 354 VAL A C 1
ATOM 2798 O O . VAL A 1 354 ? -2.293 -57.819 25.167 1.00 29.84 354 VAL A O 1
ATOM 2801 N N . LEU A 1 355 ? -1.101 -58.300 23.272 1.00 26.91 355 LEU A N 1
ATOM 2802 C CA . LEU A 1 355 ? -0.018 -59.256 23.630 1.00 26.91 355 LEU A CA 1
ATOM 2803 C C . LEU A 1 355 ? 0.056 -60.405 22.584 1.00 26.91 355 LEU A C 1
ATOM 2805 O O . LEU A 1 355 ? -0.964 -60.724 21.982 1.00 26.91 355 LEU A O 1
ATOM 2809 N N . PRO A 1 356 ? 1.174 -61.149 22.453 1.00 29.22 356 PRO A N 1
ATOM 2810 C CA . PRO A 1 356 ? 2.530 -60.770 22.051 1.00 29.22 356 PRO A CA 1
ATOM 2811 C C . PRO A 1 356 ? 2.977 -61.529 20.770 1.00 29.22 356 PRO A C 1
ATOM 2813 O O . PRO A 1 356 ? 2.240 -62.330 20.200 1.00 29.22 356 PRO A O 1
ATOM 2816 N N . ALA A 1 357 ? 4.204 -61.279 20.305 1.00 33.00 357 ALA A N 1
ATOM 2817 C CA . ALA A 1 357 ? 4.795 -61.957 19.152 1.00 33.00 357 ALA A CA 1
ATOM 2818 C C . ALA A 1 357 ? 5.258 -63.403 19.446 1.00 33.00 357 ALA A C 1
ATOM 2820 O O . ALA A 1 357 ? 5.718 -63.700 20.546 1.00 33.00 357 ALA A O 1
ATOM 2821 N N . ALA A 1 358 ? 5.256 -64.204 18.370 1.00 29.80 358 ALA A N 1
ATOM 2822 C CA . ALA A 1 358 ? 5.934 -65.488 18.132 1.00 29.80 358 ALA A CA 1
ATOM 2823 C C . ALA A 1 358 ? 5.206 -66.790 18.528 1.00 29.80 358 ALA A C 1
ATOM 2825 O O . ALA A 1 358 ? 5.053 -67.123 19.696 1.00 29.80 358 ALA A O 1
ATOM 2826 N N . SER A 1 359 ? 4.897 -67.629 17.532 1.00 31.11 359 SER A N 1
ATOM 2827 C CA . SER A 1 359 ? 5.705 -68.823 17.209 1.00 31.11 359 SER A CA 1
ATOM 2828 C C . SER A 1 359 ? 5.078 -69.614 16.053 1.00 31.11 359 SER A C 1
ATOM 2830 O O . SER A 1 359 ? 3.909 -69.986 16.072 1.00 31.11 359 SER A O 1
ATOM 2832 N N . ILE A 1 360 ? 5.886 -69.850 15.021 1.00 36.16 360 ILE A N 1
ATOM 2833 C CA . ILE A 1 360 ? 5.615 -70.790 13.935 1.00 36.16 360 ILE A CA 1
ATOM 2834 C C . ILE A 1 360 ? 5.818 -72.193 14.508 1.00 36.16 360 ILE A C 1
ATOM 2836 O O . ILE A 1 360 ? 6.914 -72.505 14.965 1.00 36.16 360 ILE A O 1
ATOM 2840 N N . THR A 1 361 ? 4.791 -73.037 14.459 1.00 35.41 361 THR A N 1
ATOM 2841 C CA . THR A 1 361 ? 4.968 -74.493 14.435 1.00 35.41 361 THR A CA 1
ATOM 2842 C C . THR A 1 361 ? 3.962 -75.091 13.460 1.00 35.41 361 THR A C 1
ATOM 2844 O O . THR A 1 361 ? 2.766 -75.161 13.725 1.00 35.41 361 THR A O 1
ATOM 2847 N N . GLU A 1 362 ? 4.472 -75.494 12.299 1.00 38.41 362 GLU A N 1
ATOM 2848 C CA . GLU A 1 362 ? 3.823 -76.472 11.437 1.00 38.41 362 GLU A CA 1
ATOM 2849 C C . GLU A 1 362 ? 3.796 -77.825 12.158 1.00 38.41 362 GLU A C 1
ATOM 2851 O O . GLU A 1 362 ? 4.832 -78.319 12.606 1.00 38.41 362 GLU A O 1
ATOM 2856 N N . LYS A 1 363 ? 2.618 -78.442 12.225 1.00 36.78 363 LYS A N 1
ATOM 2857 C CA . LYS A 1 363 ? 2.473 -79.899 12.217 1.00 36.78 363 LYS A CA 1
ATOM 2858 C C . LYS A 1 363 ? 1.267 -80.255 11.360 1.00 36.78 363 LYS A C 1
ATOM 2860 O O . LYS A 1 363 ? 0.121 -80.109 11.772 1.00 36.78 363 LYS A O 1
ATOM 2865 N N . THR A 1 364 ? 1.570 -80.684 10.147 1.00 38.19 364 THR A N 1
ATOM 2866 C CA . THR A 1 364 ? 0.728 -81.510 9.291 1.00 38.19 364 THR A CA 1
ATOM 2867 C C . THR A 1 364 ? 0.700 -82.933 9.847 1.00 38.19 364 THR A C 1
ATOM 2869 O O . THR A 1 364 ? 1.756 -83.519 10.056 1.00 38.19 364 THR A O 1
ATOM 2872 N N . GLU A 1 365 ? -0.490 -83.496 10.063 1.00 33.91 365 GLU A N 1
ATOM 2873 C CA . GLU A 1 365 ? -0.715 -84.948 10.069 1.00 33.91 365 GLU A CA 1
ATOM 2874 C C . GLU A 1 365 ? -2.215 -85.265 9.896 1.00 33.91 365 GLU A C 1
ATOM 2876 O O . GLU A 1 365 ? -3.056 -84.712 10.604 1.00 33.91 365 GLU A O 1
ATOM 2881 N N . GLY A 1 366 ? -2.516 -86.174 8.957 1.00 35.50 366 GLY A N 1
ATOM 2882 C CA . GLY A 1 366 ? -3.822 -86.809 8.710 1.00 35.50 366 GLY A CA 1
ATOM 2883 C C . GLY A 1 366 ? -4.605 -86.174 7.552 1.00 35.50 366 GLY A C 1
ATOM 2884 O O . GLY A 1 366 ? -4.991 -85.016 7.647 1.00 35.50 366 GLY A O 1
ATOM 2885 N N . VAL A 1 367 ? -4.902 -86.844 6.434 1.00 36.03 367 VAL A N 1
ATOM 2886 C CA . VAL A 1 367 ? -4.940 -88.277 6.071 1.00 36.03 367 VAL A CA 1
ATOM 2887 C C . VAL A 1 367 ? -4.576 -88.417 4.596 1.00 36.03 367 VAL A C 1
ATOM 2889 O O . VAL A 1 367 ? -4.959 -87.506 3.825 1.00 36.03 367 VAL A O 1
#

Secondary structure (DSSP, 8-state):
-PPP-----EEETTEEESSHHHHHHHTT--HHHHHHHHTTT--HHHHHHHHHTTT-----PSPP--S----EEETTEEESSHHHHHHHTTS-HHHHHHHHHHHT--HHHHHHHHHHTPPSS-----------EEETTEEESSHHHHHHHTT--HHHHHHHHHHHT--HHHHHHHHHHHHS-PPPPPPSGGG--EEE--S---SSHHHHHHHHHHHHTT--EEEEEETTT--EEEEETTTEEEEEETTTTEEEEEEEPPTT----HHHHHHHHHH-SSEEEEEETTTTEEEEEEEEE--SSS--SHHHHHHHHHHHHHHHHHHHHH-HHHHHTS----------------------------------